Protein AF-0000000074068263 (afdb_homodimer)

Sequence (214 aa):
MKRERNEELCLMERRTIDLNTMGDEFDPPFLVEVRCQNTADYERGSTDTLVEQTCVHNLLRCVQRYGEVHVSKRPVGSAHWSPHTLRNVPIGCDCMWPVDRYGHQELMKRERNEELCLMERRTIDLNTMGDEFDPPFLVEVRCQNTADYERGSTDTLVEQTCVHNLLRCVQRYGEVHVSKRPVGSAHWSPHTLRNVPIGCDCMWPVDRYGHQEL

pLDDT: mean 94.8, std 8.66, range [41.78, 98.75]

Structure (mmCIF, N/CA/C/O backbone):
data_AF-0000000074068263-model_v1
#
loop_
_entity.id
_entity.type
_entity.pdbx_description
1 polymer 'Uncharacterized protein'
#
loop_
_atom_site.group_PDB
_atom_site.id
_atom_site.type_symbol
_atom_site.label_atom_id
_atom_site.label_alt_id
_atom_site.label_comp_id
_atom_site.label_asym_id
_atom_site.label_entity_id
_atom_site.label_seq_id
_atom_site.pdbx_PDB_ins_code
_atom_site.Cartn_x
_atom_site.Cartn_y
_atom_site.Cartn_z
_atom_site.occupancy
_atom_site.B_iso_or_equiv
_atom_site.auth_seq_id
_atom_site.auth_comp_id
_atom_site.auth_asym_id
_atom_site.auth_atom_id
_atom_site.pdbx_PDB_model_num
ATOM 1 N N . MET A 1 1 ? 18.328 6.906 19.406 1 41.78 1 MET A N 1
ATOM 2 C CA . MET A 1 1 ? 17.312 7.426 18.484 1 41.78 1 MET A CA 1
ATOM 3 C C . MET A 1 1 ? 15.922 6.934 18.875 1 41.78 1 MET A C 1
ATOM 5 O O . MET A 1 1 ? 15.734 5.75 19.156 1 41.78 1 MET A O 1
ATOM 9 N N . LYS A 1 2 ? 15.102 7.891 19.484 1 57.06 2 LYS A N 1
ATOM 10 C CA . LYS A 1 2 ? 13.789 7.484 19.969 1 57.06 2 LYS A CA 1
ATOM 11 C C . LYS A 1 2 ? 13.031 6.688 18.922 1 57.06 2 LYS A C 1
ATOM 13 O O . LYS A 1 2 ? 13.016 7.059 17.734 1 57.06 2 LYS A O 1
ATOM 18 N N . ARG A 1 3 ? 12.516 5.617 19.172 1 75.25 3 ARG A N 1
ATOM 19 C CA . ARG A 1 3 ? 11.773 4.746 18.266 1 75.25 3 ARG A CA 1
ATOM 20 C C . ARG A 1 3 ? 10.484 5.41 17.797 1 75.25 3 ARG A C 1
ATOM 22 O O . ARG A 1 3 ? 9.719 5.926 18.609 1 75.25 3 ARG A O 1
ATOM 29 N N . GLU A 1 4 ? 10.398 5.742 16.5 1 89 4 GLU A N 1
ATOM 30 C CA . GLU A 1 4 ? 9.18 6.316 15.945 1 89 4 GLU A CA 1
ATOM 31 C C . GLU A 1 4 ? 7.98 5.398 16.172 1 89 4 GLU A C 1
ATOM 33 O O . GLU A 1 4 ? 8.039 4.203 15.867 1 89 4 GLU A O 1
ATOM 38 N N . ARG A 1 5 ? 6.969 5.895 17.016 1 93.81 5 ARG A N 1
ATOM 39 C CA . ARG A 1 5 ? 5.699 5.207 17.234 1 93.81 5 ARG A CA 1
ATOM 40 C C . ARG A 1 5 ? 4.539 6 16.641 1 93.81 5 ARG A C 1
ATOM 42 O O . ARG A 1 5 ? 4.473 7.219 16.797 1 93.81 5 ARG A O 1
ATOM 49 N N . ASN A 1 6 ? 3.631 5.32 15.859 1 96.69 6 ASN A N 1
ATOM 50 C CA . ASN A 1 6 ? 2.527 5.977 15.172 1 96.69 6 ASN A CA 1
ATOM 51 C C . ASN A 1 6 ? 1.192 5.301 15.477 1 96.69 6 ASN A C 1
ATOM 53 O O . ASN A 1 6 ? 1.151 4.105 15.773 1 96.69 6 ASN A O 1
ATOM 57 N N . GLU A 1 7 ? 0.143 6.074 15.492 1 96.5 7 GLU A N 1
ATOM 58 C CA . GLU A 1 7 ? -1.202 5.547 15.695 1 96.5 7 GLU A CA 1
ATOM 59 C C . GLU A 1 7 ? -2.129 5.941 14.547 1 96.5 7 GLU A C 1
ATOM 61 O O . GLU A 1 7 ? -2.006 7.035 13.992 1 96.5 7 GLU A O 1
ATOM 66 N N . GLU A 1 8 ? -3.053 5.051 14.219 1 96.81 8 GLU A N 1
ATOM 67 C CA . GLU A 1 8 ? -4.086 5.336 13.227 1 96.81 8 GLU A CA 1
ATOM 68 C C . GLU A 1 8 ? -4.973 6.492 13.672 1 96.81 8 GLU A C 1
ATOM 70 O O . GLU A 1 8 ? -5.207 6.676 14.867 1 96.81 8 GLU A O 1
ATOM 75 N N . LEU A 1 9 ? -5.539 7.141 12.711 1 97.44 9 LEU A N 1
ATOM 76 C CA . LEU A 1 9 ? -6.34 8.32 13.016 1 97.44 9 LEU A CA 1
ATOM 7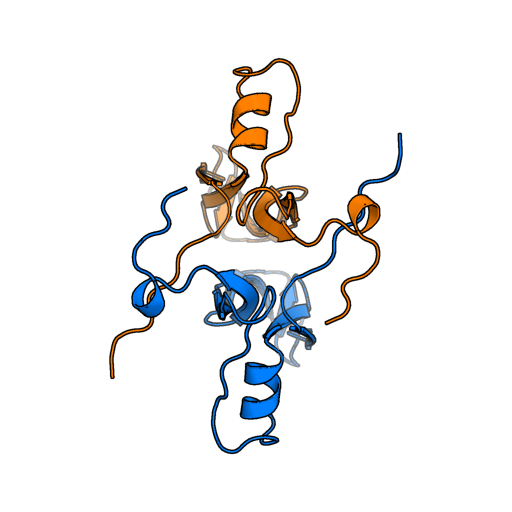7 C C . LEU A 1 9 ? -7.816 7.957 13.133 1 97.44 9 LEU A C 1
ATOM 79 O O . LEU A 1 9 ? -8.594 8.695 13.742 1 97.44 9 LEU A O 1
ATOM 83 N N . CYS A 1 10 ? -8.141 6.879 12.445 1 98.12 10 CYS A N 1
ATOM 84 C CA . CYS A 1 10 ? -9.523 6.422 12.453 1 98.12 10 CYS A CA 1
ATOM 85 C C . CYS A 1 10 ? -9.672 5.16 13.297 1 98.12 10 CYS A C 1
ATOM 87 O O . CYS A 1 10 ? -8.781 4.312 13.312 1 98.12 10 CYS A O 1
ATOM 89 N N . LEU A 1 11 ? -10.82 5.094 14.023 1 97.44 11 LEU A N 1
ATOM 90 C CA . LEU A 1 11 ? -11.148 3.828 14.672 1 97.44 11 LEU A CA 1
ATOM 91 C C . LEU A 1 11 ? -11.5 2.76 13.641 1 97.44 11 LEU A C 1
ATOM 93 O O . LEU A 1 11 ? -12.172 3.047 12.648 1 97.44 11 LEU A O 1
ATOM 97 N N . MET A 1 12 ? -10.922 1.567 13.859 1 98.25 12 MET A N 1
ATOM 98 C CA . MET A 1 12 ? -11.133 0.493 12.898 1 98.25 12 MET A CA 1
ATOM 99 C C . MET A 1 12 ? -11.398 -0.832 13.602 1 98.25 12 MET A C 1
ATOM 101 O O . MET A 1 12 ? -11.047 -0.993 14.773 1 98.25 12 MET A O 1
ATOM 105 N N . GLU A 1 13 ? -12.055 -1.718 12.945 1 98.19 13 GLU A N 1
ATOM 106 C CA . GLU A 1 13 ? -12.242 -3.104 13.359 1 98.19 13 GLU A CA 1
ATOM 107 C C . GLU A 1 13 ? -11.602 -4.07 12.375 1 98.19 13 GLU A C 1
ATOM 109 O O . GLU A 1 13 ? -11.781 -3.938 11.164 1 98.19 13 GLU A O 1
ATOM 114 N N . ARG A 1 14 ? -10.852 -5 12.938 1 98.31 14 ARG A N 1
ATOM 115 C CA . ARG A 1 14 ? -10.219 -6.027 12.117 1 98.31 14 ARG A CA 1
ATOM 116 C C . ARG A 1 14 ? -10.828 -7.398 12.391 1 98.31 14 ARG A C 1
ATOM 118 O O . ARG A 1 14 ? -11.086 -7.75 13.547 1 98.31 14 ARG A O 1
ATOM 125 N N . ARG A 1 15 ? -11.125 -8.094 11.305 1 98.12 15 ARG A N 1
ATOM 126 C CA . ARG A 1 15 ? -11.664 -9.445 11.414 1 98.12 15 ARG A CA 1
ATOM 127 C C . ARG A 1 15 ? -10.914 -10.406 10.508 1 98.12 15 ARG A C 1
ATOM 129 O O . ARG A 1 15 ? -10.727 -10.133 9.32 1 98.12 15 ARG A O 1
ATOM 136 N N . THR A 1 16 ? -10.555 -11.516 11.062 1 98.44 16 THR A N 1
ATOM 137 C CA . THR A 1 16 ? -9.945 -12.57 10.266 1 98.44 16 THR A CA 1
ATOM 138 C C . THR A 1 16 ? -11.008 -13.523 9.719 1 98.44 16 THR A C 1
ATOM 140 O O . THR A 1 16 ? -11.797 -14.078 10.484 1 98.44 16 THR A O 1
ATOM 143 N N . ILE A 1 17 ? -10.977 -13.742 8.43 1 98.44 17 ILE A N 1
ATOM 144 C CA . ILE A 1 17 ? -11.961 -14.578 7.75 1 98.44 17 ILE A CA 1
ATOM 145 C C . ILE A 1 17 ? -11.281 -15.836 7.215 1 98.44 17 ILE A C 1
ATOM 147 O O . ILE A 1 17 ? -10.336 -15.758 6.43 1 98.44 17 ILE A O 1
ATOM 151 N N . ASP A 1 18 ? -11.797 -17 7.602 1 98.56 18 ASP A N 1
ATOM 152 C CA . ASP A 1 18 ? -11.328 -18.266 7.039 1 98.56 18 ASP A CA 1
ATOM 153 C C . ASP A 1 18 ? -11.867 -18.469 5.625 1 98.56 18 ASP A C 1
ATOM 155 O O . ASP A 1 18 ? -13.078 -18.375 5.398 1 98.56 18 ASP A O 1
ATOM 159 N N . LEU A 1 19 ? -10.969 -18.875 4.773 1 98.62 19 LEU A N 1
ATOM 160 C CA . LEU A 1 19 ? -11.375 -19.016 3.379 1 98.62 19 LEU A CA 1
ATOM 161 C C . LEU A 1 19 ? -11.648 -20.469 3.033 1 98.62 19 LEU A C 1
ATOM 163 O O . LEU A 1 19 ? -12.359 -20.766 2.066 1 98.62 19 LEU A O 1
ATOM 167 N N . ASN A 1 20 ? -11.023 -21.344 3.729 1 98.5 20 ASN A N 1
ATOM 168 C CA . ASN A 1 20 ? -11.148 -22.766 3.398 1 98.5 20 ASN A CA 1
ATOM 169 C C . ASN A 1 20 ? -12.578 -23.266 3.586 1 98.5 20 ASN A C 1
ATOM 171 O O . ASN A 1 20 ? -13.258 -22.875 4.543 1 98.5 20 ASN A O 1
ATOM 175 N N . THR A 1 21 ? -12.984 -24.125 2.615 1 97.88 21 THR A N 1
ATOM 176 C CA . THR A 1 21 ? -14.281 -24.797 2.666 1 97.88 21 THR A CA 1
ATOM 177 C C . THR A 1 21 ? -14.102 -26.312 2.674 1 97.88 21 THR A C 1
ATOM 179 O O . THR A 1 21 ? -12.969 -26.812 2.721 1 97.88 21 THR A O 1
ATOM 182 N N . MET A 1 22 ? -15.164 -27.031 2.752 1 97.56 22 MET A N 1
ATOM 183 C CA . MET A 1 22 ? -15.094 -28.484 2.688 1 97.56 22 MET A CA 1
ATOM 184 C C . MET A 1 22 ? -14.586 -28.953 1.325 1 97.56 22 MET A C 1
ATOM 186 O O . MET A 1 22 ? -13.945 -30 1.218 1 97.56 22 MET A O 1
ATOM 190 N N . GLY A 1 23 ? -14.758 -28.156 0.34 1 97.94 23 GLY A N 1
ATOM 191 C CA . GLY A 1 23 ? -14.422 -28.547 -1.017 1 97.94 23 GLY A CA 1
ATOM 192 C C . GLY A 1 23 ? -13.148 -27.906 -1.532 1 97.94 23 GLY A C 1
ATOM 193 O O . GLY A 1 23 ? -12.508 -28.438 -2.445 1 97.94 23 GLY A O 1
ATOM 194 N N . ASP A 1 24 ? -12.867 -26.719 -0.871 1 98.25 24 ASP A N 1
ATOM 195 C CA . ASP A 1 24 ? -11.742 -25.969 -1.43 1 98.25 24 ASP A CA 1
ATOM 196 C C . ASP A 1 24 ? -10.766 -25.547 -0.336 1 98.25 24 ASP A C 1
ATOM 198 O O . ASP A 1 24 ? -11.172 -25.203 0.773 1 98.25 24 ASP A O 1
ATOM 202 N N . GLU A 1 25 ? -9.461 -25.562 -0.73 1 98.44 25 GLU A N 1
ATOM 203 C CA . GLU A 1 25 ? -8.383 -25 0.076 1 98.44 25 GLU A CA 1
ATOM 204 C C . GLU A 1 25 ? -7.824 -23.734 -0.564 1 98.44 25 GLU A C 1
ATOM 206 O O . GLU A 1 25 ? -7.684 -23.656 -1.787 1 98.44 25 GLU A O 1
ATOM 211 N N . PHE A 1 26 ? -7.512 -22.812 0.327 1 98.56 26 PHE A N 1
ATOM 212 C CA . PHE A 1 26 ? -6.992 -21.547 -0.162 1 98.56 26 PHE A CA 1
ATOM 213 C C . PHE A 1 26 ? -5.586 -21.297 0.367 1 98.56 26 PHE A C 1
ATOM 215 O O . PHE A 1 26 ? -5.188 -21.859 1.388 1 98.56 26 PHE A O 1
ATOM 222 N N . ASP A 1 27 ? -4.82 -20.531 -0.368 1 98.38 27 ASP A N 1
ATOM 223 C CA . ASP A 1 27 ? -3.523 -20 0.049 1 98.38 27 ASP A CA 1
ATOM 224 C C . ASP A 1 27 ? -3.387 -18.531 -0.323 1 98.38 27 ASP A C 1
ATOM 226 O O . ASP A 1 27 ? -3.309 -18.188 -1.504 1 98.38 27 ASP A O 1
ATOM 230 N N . PRO A 1 28 ? -3.25 -17.672 0.618 1 98.06 28 PRO A N 1
ATOM 231 C CA . PRO A 1 28 ? -3.354 -17.938 2.053 1 98.06 28 PRO A CA 1
ATOM 232 C C . PRO A 1 28 ? -4.723 -18.484 2.453 1 98.06 28 PRO A C 1
ATOM 234 O O . PRO A 1 28 ? -5.707 -18.281 1.733 1 98.06 28 PRO A O 1
ATOM 237 N N . PRO A 1 29 ? -4.801 -19.188 3.629 1 98.5 29 PRO A N 1
ATOM 238 C CA . PRO A 1 29 ? -6.059 -19.812 4.047 1 98.5 29 PRO A CA 1
ATOM 239 C C . PRO A 1 29 ? -6.996 -18.828 4.75 1 98.5 29 PRO A C 1
ATOM 241 O O . PRO A 1 29 ? -8.125 -19.188 5.082 1 98.5 29 PRO A O 1
ATOM 244 N N . PHE A 1 30 ? -6.551 -17.625 5 1 98.38 30 PHE A N 1
ATOM 245 C CA . PHE A 1 30 ? -7.375 -16.609 5.641 1 98.38 30 PHE A CA 1
ATOM 246 C C . PHE A 1 30 ? -7.098 -15.242 5.043 1 98.38 30 PHE A C 1
ATOM 248 O O . PHE A 1 30 ? -6.109 -15.055 4.332 1 98.38 30 PHE A O 1
ATOM 255 N N . LEU A 1 31 ? -7.973 -14.398 5.238 1 98.31 31 LEU A N 1
ATOM 256 C CA . LEU A 1 31 ? -7.727 -12.984 4.969 1 98.31 31 LEU A CA 1
ATOM 257 C C . LEU A 1 31 ? -8.195 -12.117 6.137 1 98.31 31 LEU A C 1
ATOM 259 O O . LEU A 1 31 ? -8.898 -12.602 7.027 1 98.31 31 LEU A O 1
ATOM 263 N N . VAL A 1 32 ? -7.672 -10.945 6.156 1 98.06 32 VAL A N 1
ATOM 264 C CA . VAL A 1 32 ? -8.062 -9.977 7.18 1 98.06 32 VAL A CA 1
ATOM 265 C C . VAL A 1 32 ? -8.906 -8.875 6.555 1 98.06 32 VAL A C 1
ATOM 267 O O . VAL A 1 32 ? -8.484 -8.234 5.586 1 98.06 32 VAL A O 1
ATOM 270 N N . GLU A 1 33 ? -10.102 -8.703 7.098 1 98.75 33 GLU A N 1
ATOM 271 C CA . GLU A 1 33 ? -10.93 -7.555 6.746 1 98.75 33 GLU A CA 1
ATOM 272 C C . GLU A 1 33 ? -10.734 -6.402 7.727 1 98.75 33 GLU A C 1
ATOM 274 O O . GLU A 1 33 ? -10.578 -6.621 8.93 1 98.75 33 GLU A O 1
ATOM 279 N N . VAL A 1 34 ? -10.68 -5.227 7.18 1 98.69 34 VAL A N 1
ATOM 280 C CA . VAL A 1 34 ? -10.555 -4.031 8.008 1 98.69 34 VAL A CA 1
ATOM 281 C C . VAL A 1 34 ? -11.695 -3.064 7.699 1 98.69 34 VAL A C 1
ATOM 283 O O . VAL A 1 34 ? -11.836 -2.605 6.562 1 98.69 34 VAL A O 1
ATOM 286 N N . ARG A 1 35 ? -12.508 -2.75 8.648 1 98.75 35 ARG A N 1
ATOM 287 C CA . ARG A 1 35 ? -13.625 -1.822 8.5 1 98.75 35 ARG A CA 1
ATOM 288 C C . ARG A 1 35 ? -13.453 -0.609 9.406 1 98.75 35 ARG A C 1
ATOM 290 O O . ARG A 1 35 ? -12.945 -0.73 10.531 1 98.75 35 ARG A O 1
ATOM 297 N N . CYS A 1 36 ? -13.867 0.514 8.883 1 98.75 36 CYS A N 1
ATOM 298 C CA . CYS A 1 36 ? -14.086 1.616 9.812 1 98.75 36 CYS A CA 1
ATOM 299 C C . CYS A 1 36 ? -15.102 1.231 10.883 1 98.75 36 CYS A C 1
ATOM 301 O O . CYS A 1 36 ? -16.031 0.47 10.617 1 98.75 36 CYS A O 1
ATOM 303 N N . GLN A 1 37 ? -14.938 1.775 12.055 1 98.12 37 GLN A N 1
ATOM 304 C CA . GLN A 1 37 ? -15.844 1.445 13.148 1 98.12 37 GLN A CA 1
ATOM 305 C C . GLN A 1 37 ? -17.281 1.762 12.781 1 98.12 37 GLN A C 1
ATOM 307 O O . GLN A 1 37 ? -18.203 0.984 13.094 1 98.12 37 GLN A O 1
ATOM 312 N N . ASN A 1 38 ? -17.562 2.877 12.156 1 97.75 38 ASN A N 1
ATOM 313 C CA . ASN A 1 38 ? -18.922 3.248 11.789 1 97.75 38 ASN A CA 1
ATOM 314 C C . ASN A 1 38 ? -19.531 2.25 10.805 1 97.75 38 ASN A C 1
ATOM 316 O O . ASN A 1 38 ? -20.703 1.891 10.914 1 97.75 38 ASN A O 1
ATOM 320 N N . THR A 1 39 ? -18.703 1.841 9.867 1 97.94 39 THR A N 1
ATOM 321 C CA . THR A 1 39 ? -19.141 0.85 8.891 1 97.94 39 THR A CA 1
ATOM 322 C C . THR A 1 39 ? -19.453 -0.479 9.578 1 97.94 39 THR A C 1
ATOM 324 O O . THR A 1 39 ? -20.469 -1.109 9.297 1 97.94 39 THR A O 1
ATOM 327 N N . ALA A 1 40 ? -18.562 -0.894 10.414 1 97.69 40 ALA A N 1
ATOM 328 C CA . ALA A 1 40 ? -18.766 -2.141 11.148 1 97.69 40 ALA A CA 1
ATOM 329 C C . ALA A 1 40 ? -20.047 -2.094 11.969 1 97.69 40 ALA A C 1
ATOM 331 O O . ALA A 1 40 ? -20.828 -3.045 11.969 1 97.69 40 ALA A O 1
ATOM 332 N N . ASP A 1 41 ? -20.328 -1.016 12.656 1 96.94 41 ASP A N 1
ATOM 333 C CA . ASP A 1 41 ? -21.516 -0.847 13.484 1 96.94 41 ASP A CA 1
ATOM 334 C C . ASP A 1 41 ? -22.781 -0.872 12.633 1 96.94 41 ASP A C 1
ATOM 336 O O . ASP A 1 41 ? -23.781 -1.492 13.016 1 96.94 41 ASP A O 1
ATOM 340 N N . TYR A 1 42 ? -22.766 -0.245 11.531 1 97.56 42 TYR A N 1
ATOM 341 C CA . TYR A 1 42 ? -23.906 -0.201 10.625 1 97.56 42 TYR A CA 1
ATOM 342 C C . TYR A 1 42 ? -24.234 -1.592 10.102 1 97.56 42 TYR A C 1
ATOM 344 O O . TYR A 1 42 ? -25.406 -2.006 10.109 1 97.56 42 TYR A O 1
ATOM 352 N N . GLU A 1 43 ? -23.188 -2.281 9.703 1 95.81 43 GLU A N 1
ATOM 353 C CA . GLU A 1 43 ? -23.391 -3.604 9.117 1 95.81 43 GLU A CA 1
ATOM 354 C C . GLU A 1 43 ? -23.891 -4.598 10.164 1 95.81 43 GLU A C 1
ATOM 356 O O . GLU A 1 43 ? -24.625 -5.531 9.836 1 95.81 43 GLU A O 1
ATOM 361 N N . ARG A 1 44 ? -23.469 -4.395 11.43 1 95.19 44 ARG A N 1
ATOM 362 C CA . ARG A 1 44 ? -23.875 -5.285 12.508 1 95.19 44 ARG A CA 1
ATOM 363 C C . ARG A 1 44 ? -25.281 -4.938 13 1 95.19 44 ARG A C 1
ATOM 365 O O . ARG A 1 44 ? -25.891 -5.699 13.758 1 95.19 44 ARG A O 1
ATOM 372 N N . GLY A 1 45 ? -25.797 -3.848 12.547 1 93.88 45 GLY A N 1
ATOM 373 C CA . GLY A 1 45 ? -27.141 -3.447 12.93 1 93.88 45 GLY A CA 1
ATOM 374 C C . GLY A 1 45 ? -27.188 -2.631 14.203 1 93.88 45 GLY A C 1
ATOM 375 O O . GLY A 1 45 ? -28.25 -2.436 14.789 1 93.88 45 GLY A O 1
ATOM 376 N N . SER A 1 46 ? -26.078 -2.186 14.609 1 91.88 46 SER A N 1
ATOM 377 C CA . SER A 1 46 ? -26.016 -1.396 15.836 1 91.88 46 SER A CA 1
ATOM 378 C C . SER A 1 46 ? -26.547 0.013 15.609 1 91.88 46 SER A C 1
ATOM 380 O O . SER A 1 46 ? -26.953 0.687 16.562 1 91.88 46 SER A O 1
ATOM 382 N N . THR A 1 47 ? -26.531 0.493 14.391 1 89.81 47 THR A N 1
ATOM 383 C CA . THR A 1 47 ? -27.062 1.795 14.008 1 89.81 47 THR A CA 1
ATOM 384 C C . THR A 1 47 ? -28.016 1.663 12.82 1 89.81 47 THR A C 1
ATOM 386 O O . THR A 1 47 ? -27.828 0.796 11.961 1 89.81 47 THR A O 1
ATOM 389 N N . ASP A 1 48 ? -28.922 2.609 12.766 1 91.44 48 ASP A N 1
ATOM 390 C CA . ASP A 1 48 ? -29.938 2.529 11.719 1 91.44 48 ASP A CA 1
ATOM 391 C C . ASP A 1 48 ? -29.422 3.125 10.406 1 91.44 48 ASP A C 1
ATOM 393 O O . ASP A 1 48 ? -29.891 2.775 9.328 1 91.44 48 ASP A O 1
ATOM 397 N N . THR A 1 49 ? -28.562 4.066 10.617 1 93.62 49 THR A N 1
ATOM 398 C CA . THR A 1 49 ? -27.969 4.715 9.445 1 93.62 49 THR A CA 1
ATOM 399 C C . THR A 1 49 ? -26.453 4.758 9.555 1 93.62 49 THR A C 1
ATOM 401 O O . THR A 1 49 ? -25.906 4.605 10.648 1 93.62 49 THR A O 1
ATOM 404 N N . LEU A 1 50 ? -25.859 4.828 8.398 1 94.25 50 LEU A N 1
ATOM 405 C CA . LEU A 1 50 ? -24.406 5 8.391 1 94.25 50 LEU A CA 1
ATOM 406 C C . LEU A 1 50 ? -24.031 6.422 8.789 1 94.25 50 LEU A C 1
ATOM 408 O O . LEU A 1 50 ? -24.297 7.371 8.055 1 94.25 50 LEU A O 1
ATOM 412 N N . VAL A 1 51 ? -23.422 6.48 10 1 93.75 51 VAL A N 1
ATOM 413 C CA . VAL A 1 51 ? -22.984 7.781 10.5 1 93.75 51 VAL A CA 1
ATOM 414 C C . VAL A 1 51 ? -21.516 8 10.141 1 93.75 51 VAL A C 1
ATOM 416 O O . VAL A 1 51 ? -20.688 7.109 10.328 1 93.75 51 VAL A O 1
ATOM 419 N N . GLU A 1 52 ? -21.25 9.203 9.727 1 95.31 52 GLU A N 1
ATOM 420 C CA . GLU A 1 52 ? -19.875 9.531 9.336 1 95.31 52 GLU A CA 1
ATOM 421 C C . GLU A 1 52 ? -18.922 9.477 10.539 1 95.31 52 GLU A C 1
ATOM 423 O O . GLU A 1 52 ? -19.266 9.961 11.617 1 95.31 52 GLU A O 1
ATOM 428 N N . GLN A 1 53 ? -17.844 8.836 10.352 1 97.25 53 GLN A N 1
ATOM 429 C CA . GLN A 1 53 ? -16.734 8.906 11.289 1 97.25 53 GLN A CA 1
ATOM 430 C C . GLN A 1 53 ? -15.703 9.945 10.859 1 97.25 53 GLN A C 1
ATOM 432 O O . GLN A 1 53 ? -15.344 10.023 9.68 1 97.25 53 GLN A O 1
ATOM 437 N N . THR A 1 54 ? -15.305 10.734 11.852 1 97.19 54 THR A N 1
ATOM 438 C CA . THR A 1 54 ? -14.359 11.797 11.523 1 97.19 54 THR A CA 1
ATOM 439 C C . THR A 1 54 ? -13.039 11.586 12.258 1 97.19 54 THR A C 1
ATOM 441 O O . THR A 1 54 ? -12.938 10.719 13.133 1 97.19 54 THR A O 1
ATOM 444 N N . CYS A 1 55 ? -12.016 12.234 11.727 1 96.31 55 CYS A N 1
ATOM 445 C CA . CYS A 1 55 ? -10.688 12.211 12.336 1 96.31 55 CYS A CA 1
ATOM 446 C C . CYS A 1 55 ? -10.102 13.617 12.422 1 96.31 55 CYS A C 1
ATOM 448 O O . CYS A 1 55 ? -10.664 14.562 11.867 1 96.31 55 CYS A O 1
ATOM 450 N N . VAL A 1 56 ? -9.047 13.664 13.273 1 93.06 56 VAL A N 1
ATOM 451 C CA . VAL A 1 56 ? -8.328 14.914 13.477 1 93.06 56 VAL A CA 1
ATOM 452 C C . VAL A 1 56 ? -9.297 16 13.906 1 93.06 56 VAL A C 1
ATOM 454 O O . VAL A 1 56 ? -9.469 17.016 13.211 1 93.06 56 VAL A O 1
ATOM 457 N N . HIS A 1 57 ? -9.836 15.891 15.023 1 90.06 57 HIS A N 1
ATOM 458 C CA . HIS A 1 57 ? -10.734 16.859 15.641 1 90.06 57 HIS A CA 1
ATOM 459 C C . HIS A 1 57 ? -11.891 17.219 14.719 1 90.06 57 HIS A C 1
ATOM 461 O O . HIS A 1 57 ? -12.172 18.406 14.492 1 90.06 57 HIS A O 1
ATOM 467 N N . ASN A 1 58 ? -12.406 16.281 13.953 1 92.25 58 ASN A N 1
ATOM 468 C CA . ASN A 1 58 ? -13.602 16.375 13.117 1 92.25 58 ASN A CA 1
ATOM 469 C C . ASN A 1 58 ? -13.344 17.156 11.844 1 92.25 58 ASN A C 1
ATOM 471 O O . ASN A 1 58 ? -14.281 17.547 11.141 1 92.25 58 ASN A O 1
ATOM 475 N N . LEU A 1 59 ? -12.125 17.406 11.656 1 92.81 59 LEU A N 1
ATOM 476 C CA . LEU A 1 59 ? -11.773 18.172 10.461 1 92.81 59 LEU A CA 1
ATOM 477 C C . LEU A 1 59 ? -11.805 17.281 9.219 1 92.81 59 LEU A C 1
ATOM 479 O O . LEU A 1 59 ? -12.125 17.75 8.125 1 92.81 59 LEU A O 1
ATOM 483 N N . LEU A 1 60 ? -11.5 16.062 9.414 1 96.5 60 LEU A N 1
ATOM 484 C CA . LEU A 1 60 ? -11.344 15.164 8.281 1 96.5 60 LEU A CA 1
ATOM 485 C C . LEU A 1 60 ? -12.312 13.984 8.391 1 96.5 60 LEU A C 1
ATOM 487 O O . LEU A 1 60 ? -13.07 13.891 9.359 1 96.5 60 LEU A O 1
ATOM 491 N N . ARG A 1 61 ? -12.289 13.203 7.297 1 97.25 61 ARG A N 1
ATOM 492 C CA . ARG A 1 61 ? -13.25 12.109 7.203 1 97.25 61 ARG A CA 1
ATOM 493 C C . ARG A 1 61 ? -12.547 10.758 7.168 1 97.25 61 ARG A C 1
ATOM 495 O O . ARG A 1 61 ? -11.508 10.617 6.523 1 97.25 61 ARG A O 1
ATOM 502 N N . CYS A 1 62 ? -13.141 9.844 7.859 1 98.44 62 CYS A N 1
ATOM 503 C CA . CYS A 1 62 ? -12.688 8.469 7.746 1 98.44 62 CYS A CA 1
ATOM 504 C C . CYS A 1 62 ? -13.438 7.734 6.641 1 98.44 62 CYS A C 1
ATOM 506 O O . CYS A 1 62 ? -14.656 7.582 6.711 1 98.44 62 CYS A O 1
ATOM 508 N N . VAL A 1 63 ? -12.68 7.207 5.727 1 98.31 63 VAL A N 1
ATOM 509 C CA . VAL A 1 63 ? -13.281 6.652 4.516 1 98.31 63 VAL A CA 1
ATOM 510 C C . VAL A 1 63 ? -13.016 5.148 4.453 1 98.31 63 VAL A C 1
ATOM 512 O O . VAL A 1 63 ? -11.867 4.707 4.531 1 98.31 63 VAL A O 1
ATOM 515 N N . GLN A 1 64 ? -14.094 4.395 4.312 1 98.44 64 GLN A N 1
ATOM 516 C CA . GLN A 1 64 ? -13.992 2.951 4.129 1 98.44 64 GLN A CA 1
ATOM 517 C C . GLN A 1 64 ? -13.359 2.613 2.779 1 98.44 64 GLN A C 1
ATOM 519 O O . GLN A 1 64 ? -13.789 3.127 1.744 1 98.44 64 GLN A O 1
ATOM 524 N N . ARG A 1 65 ? -12.336 1.774 2.809 1 98.06 65 ARG A N 1
ATOM 525 C CA . ARG A 1 65 ? -11.672 1.357 1.577 1 98.06 65 ARG A CA 1
ATOM 526 C C . ARG A 1 65 ? -11.984 -0.101 1.256 1 98.06 65 ARG A C 1
ATOM 528 O O . ARG A 1 65 ? -12.008 -0.947 2.152 1 98.06 65 ARG A O 1
ATOM 535 N N . TYR A 1 66 ? -12.227 -0.33 0.03 1 98.31 66 TYR A N 1
ATOM 536 C CA . TYR A 1 66 ? -12.43 -1.684 -0.475 1 98.31 66 TYR A CA 1
ATOM 537 C C . TYR A 1 66 ? -11.422 -2.014 -1.57 1 98.31 66 TYR A C 1
ATOM 539 O O . TYR A 1 66 ? -10.922 -1.118 -2.252 1 98.31 66 TYR A O 1
ATOM 547 N N . GLY A 1 67 ? -11.109 -3.311 -1.664 1 97.31 67 GLY A N 1
ATOM 548 C CA . GLY A 1 67 ? -10.164 -3.721 -2.691 1 97.31 67 GLY A CA 1
ATOM 549 C C . GLY A 1 67 ? -10.281 -5.188 -3.055 1 97.31 67 GLY A C 1
ATOM 550 O O . GLY A 1 67 ? -11.227 -5.863 -2.65 1 97.31 67 GLY A O 1
ATOM 551 N N . GLU A 1 68 ? -9.297 -5.555 -3.893 1 97.69 68 GLU A N 1
ATOM 552 C CA . GLU A 1 68 ? -9.195 -6.957 -4.289 1 97.69 68 GLU A CA 1
ATOM 553 C C . GLU A 1 68 ? -8.094 -7.672 -3.514 1 97.69 68 GLU A C 1
ATOM 555 O O . GLU A 1 68 ? -7.051 -7.078 -3.217 1 97.69 68 GLU A O 1
ATOM 560 N N . VAL A 1 69 ? -8.383 -8.883 -3.232 1 98.19 69 VAL A N 1
ATOM 561 C CA . VAL A 1 69 ? -7.387 -9.734 -2.6 1 98.19 69 VAL A CA 1
ATOM 562 C C . VAL A 1 69 ? -7.133 -10.969 -3.471 1 98.19 69 VAL A C 1
ATOM 564 O O . VAL A 1 69 ? -8.062 -11.711 -3.791 1 98.19 69 VAL A O 1
ATOM 567 N N . HIS A 1 70 ? -5.918 -11.141 -3.803 1 98.44 70 HIS A N 1
ATOM 568 C CA . HIS A 1 70 ? -5.547 -12.289 -4.621 1 98.44 70 HIS A CA 1
ATOM 569 C C . HIS A 1 70 ? -5.121 -13.469 -3.754 1 98.44 70 HIS A C 1
ATOM 571 O O . HIS A 1 70 ? -4.402 -13.297 -2.77 1 98.44 70 HIS A O 1
ATOM 577 N N . VAL A 1 71 ? -5.582 -14.602 -4.152 1 98.69 71 VAL A N 1
ATOM 578 C CA . VAL A 1 71 ? -5.25 -15.852 -3.469 1 98.69 71 VAL A CA 1
ATOM 579 C C . VAL A 1 71 ? -5.117 -16.984 -4.488 1 98.69 71 VAL A C 1
ATOM 581 O O . VAL A 1 71 ? -5.285 -16.766 -5.691 1 98.69 71 VAL A O 1
ATOM 584 N N . SER A 1 72 ? -4.723 -18.078 -3.994 1 98.5 72 SER A N 1
ATOM 585 C CA . SER A 1 72 ? -4.762 -19.328 -4.766 1 98.5 72 SER A CA 1
ATOM 586 C C . SER A 1 72 ? -5.746 -20.312 -4.164 1 98.5 72 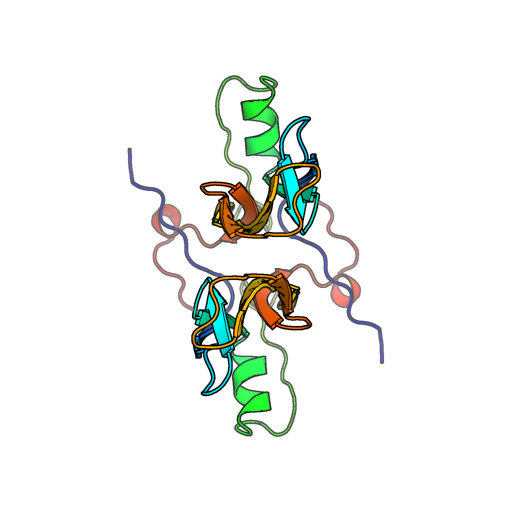SER A C 1
ATOM 588 O O . SER A 1 72 ? -5.926 -20.359 -2.945 1 98.5 72 SER A O 1
ATOM 590 N N . LYS A 1 73 ? -6.352 -21.047 -5.02 1 98.19 73 LYS A N 1
ATOM 591 C CA . LYS A 1 73 ? -7.301 -22.047 -4.535 1 98.19 73 LYS A CA 1
ATOM 592 C C . LYS A 1 73 ? -7.094 -23.391 -5.238 1 98.19 73 LYS A C 1
ATOM 594 O O . LYS A 1 73 ? -6.645 -23.438 -6.383 1 98.19 73 LYS A O 1
ATOM 599 N N . ARG A 1 74 ? -7.355 -24.5 -4.5 1 98.06 74 ARG A N 1
ATOM 600 C CA . ARG A 1 74 ? -7.367 -25.828 -5.09 1 98.06 74 ARG A CA 1
ATOM 601 C C . ARG A 1 74 ? -8.445 -26.703 -4.449 1 98.06 74 ARG A C 1
ATOM 603 O O . ARG A 1 74 ? -8.781 -26.516 -3.279 1 98.06 74 ARG A O 1
ATOM 610 N N . PRO A 1 75 ? -8.984 -27.703 -5.258 1 97.62 75 PRO A N 1
ATOM 611 C CA . PRO A 1 75 ? -9.891 -28.672 -4.641 1 97.62 75 PRO A CA 1
ATOM 612 C C . PRO A 1 75 ? -9.195 -29.531 -3.584 1 97.62 75 PRO A C 1
ATOM 614 O O . PRO A 1 75 ? -8.039 -29.922 -3.756 1 97.62 75 PRO A O 1
ATOM 617 N N . VAL A 1 76 ? -9.961 -29.703 -2.479 1 97.38 76 VAL A N 1
ATOM 618 C CA . VAL A 1 76 ? -9.422 -30.578 -1.433 1 97.38 76 VAL A CA 1
ATOM 619 C C . VAL A 1 76 ? -8.969 -31.906 -2.039 1 97.38 76 VAL A C 1
ATOM 621 O O . VAL A 1 76 ? -9.711 -32.531 -2.805 1 97.38 76 VAL A O 1
ATOM 624 N N . GLY A 1 77 ? -7.766 -32.25 -1.693 1 95.25 77 GLY A N 1
ATOM 625 C CA . GLY A 1 77 ? -7.246 -33.5 -2.195 1 95.25 77 GLY A CA 1
ATOM 626 C C . GLY A 1 77 ? -6.508 -33.375 -3.514 1 95.25 77 GLY A C 1
ATOM 627 O O . GLY A 1 77 ? -5.879 -34.312 -3.986 1 95.25 77 GLY A O 1
ATOM 628 N N . SER A 1 78 ? -6.59 -32.219 -4.172 1 94.38 78 SER A N 1
ATOM 629 C CA . SER A 1 78 ? -5.906 -31.969 -5.438 1 94.38 78 SER A CA 1
ATOM 630 C C . SER A 1 78 ? -4.555 -31.297 -5.211 1 94.38 78 SER A C 1
ATOM 632 O O . SER A 1 78 ? -4.348 -30.625 -4.195 1 94.38 78 SER A O 1
ATOM 634 N N . ALA A 1 79 ? -3.668 -31.516 -6.125 1 92.88 79 ALA A N 1
ATOM 635 C CA . ALA A 1 79 ? -2.369 -30.844 -6.086 1 92.88 79 ALA A CA 1
ATOM 636 C C . ALA A 1 79 ? -2.365 -29.594 -6.965 1 92.88 79 ALA A C 1
ATOM 638 O O . ALA A 1 79 ? -1.396 -28.844 -6.969 1 92.88 79 ALA A O 1
ATOM 639 N N . HIS A 1 80 ? -3.439 -29.297 -7.676 1 95.06 80 HIS A N 1
ATOM 640 C CA . HIS A 1 80 ? -3.469 -28.25 -8.695 1 95.06 80 HIS A CA 1
ATOM 641 C C . HIS A 1 80 ? -4.094 -26.969 -8.148 1 95.06 80 HIS A C 1
ATOM 643 O O . HIS A 1 80 ? -5.312 -26.875 -8.008 1 95.06 80 HIS A O 1
ATOM 649 N N . TRP A 1 81 ? -3.273 -26.016 -8.031 1 98 81 TRP A N 1
ATOM 650 C CA . TRP A 1 81 ? -3.736 -24.688 -7.602 1 98 81 TRP A CA 1
ATOM 651 C C . TRP A 1 81 ? -4.246 -23.875 -8.789 1 98 81 TRP A C 1
ATOM 653 O O . TRP A 1 81 ? -3.887 -24.156 -9.938 1 98 81 TRP A O 1
ATOM 663 N N . SER A 1 82 ? -5.105 -22.891 -8.516 1 97.62 82 SER A N 1
ATOM 664 C CA . SER A 1 82 ? -5.566 -21.906 -9.492 1 97.62 82 SER A CA 1
ATOM 665 C C . SER A 1 82 ? -5.645 -20.516 -8.883 1 97.62 82 SER A C 1
ATOM 667 O O . SER A 1 82 ? -6.016 -20.359 -7.715 1 97.62 82 SER A O 1
ATOM 669 N N . PRO A 1 83 ? -5.305 -19.547 -9.688 1 98.38 83 PRO A N 1
ATOM 670 C CA . PRO A 1 83 ? -5.492 -18.188 -9.188 1 98.38 83 PRO A CA 1
ATOM 671 C C . PRO A 1 83 ? -6.953 -17.859 -8.891 1 98.38 83 PRO A C 1
ATOM 673 O O . PRO A 1 83 ? -7.852 -18.312 -9.609 1 98.38 83 PRO A O 1
ATOM 676 N N . HIS A 1 84 ? -7.094 -17.125 -7.844 1 98.38 84 HIS A N 1
ATOM 677 C CA . HIS A 1 84 ? -8.422 -16.672 -7.445 1 98.38 84 HIS A CA 1
ATOM 678 C C . HIS A 1 84 ? -8.383 -15.273 -6.844 1 98.38 84 HIS A C 1
ATOM 680 O O . HIS A 1 84 ? -7.449 -14.938 -6.109 1 98.38 84 HIS A O 1
ATOM 686 N N . THR A 1 85 ? -9.414 -14.469 -7.219 1 98.38 85 THR A N 1
ATOM 687 C CA . THR A 1 85 ? -9.469 -13.102 -6.715 1 98.38 85 THR A CA 1
ATOM 688 C C . THR A 1 85 ? -10.766 -12.844 -5.961 1 98.38 85 THR A C 1
ATOM 690 O O . THR A 1 85 ? -11.859 -13.094 -6.492 1 98.38 85 THR A O 1
ATOM 693 N N . LEU A 1 86 ? -10.57 -12.469 -4.703 1 98.25 86 LEU A N 1
ATOM 694 C CA . LEU A 1 86 ? -11.711 -11.977 -3.945 1 98.25 86 LEU A CA 1
ATOM 695 C C . LEU A 1 86 ? -11.906 -10.484 -4.164 1 98.25 86 LEU A C 1
ATOM 697 O O . LEU A 1 86 ? -10.953 -9.703 -4.062 1 98.25 86 LEU A O 1
ATOM 701 N N . ARG A 1 87 ? -13.18 -10.148 -4.449 1 98 87 ARG A N 1
ATOM 702 C CA . ARG A 1 87 ? -13.469 -8.766 -4.797 1 98 87 ARG A CA 1
ATOM 703 C C . ARG A 1 87 ? -14.242 -8.07 -3.682 1 98 87 ARG A C 1
ATOM 705 O O . ARG A 1 87 ? -14.82 -8.727 -2.818 1 98 87 ARG A O 1
ATOM 712 N N . ASN A 1 88 ? -14.172 -6.707 -3.701 1 97.81 88 ASN A N 1
ATOM 713 C CA . ASN A 1 88 ? -14.93 -5.848 -2.791 1 97.81 88 ASN A CA 1
ATOM 714 C C . ASN A 1 88 ? -14.664 -6.207 -1.333 1 97.81 88 ASN A C 1
ATOM 716 O O . ASN A 1 88 ? -15.594 -6.285 -0.529 1 97.81 88 ASN A O 1
ATOM 720 N N . VAL A 1 89 ? -13.406 -6.551 -0.998 1 98.62 89 VAL A N 1
ATOM 721 C CA . VAL A 1 89 ? -12.992 -6.859 0.367 1 98.62 89 VAL A CA 1
ATOM 722 C C . VAL A 1 89 ? -12.727 -5.562 1.129 1 98.62 89 VAL A C 1
ATOM 724 O O . VAL A 1 89 ? -12.023 -4.68 0.634 1 98.62 89 VAL A O 1
ATOM 727 N N . PRO A 1 90 ? -13.352 -5.309 2.332 1 98.62 90 PRO A N 1
ATOM 728 C CA . PRO A 1 90 ? -12.922 -4.172 3.146 1 98.62 90 PRO A CA 1
ATOM 729 C C . PRO A 1 90 ? -11.453 -4.266 3.564 1 98.62 90 PRO A C 1
ATOM 731 O O . PRO A 1 90 ? -11.086 -5.164 4.32 1 98.62 90 PRO A O 1
ATOM 734 N N . ILE A 1 91 ? -10.711 -3.232 3.178 1 98.19 91 ILE A N 1
ATOM 735 C CA . ILE A 1 91 ? -9.273 -3.432 3.342 1 98.19 91 ILE A CA 1
ATOM 736 C C . ILE A 1 91 ? -8.695 -2.32 4.211 1 98.19 91 ILE A C 1
ATOM 738 O O . ILE A 1 91 ? -7.523 -2.373 4.602 1 98.19 91 ILE A O 1
ATOM 742 N N . GLY A 1 92 ? -9.516 -1.345 4.473 1 97.81 92 GLY A N 1
ATOM 743 C CA . GLY A 1 92 ? -8.93 -0.283 5.277 1 97.81 92 GLY A CA 1
ATOM 744 C C . GLY A 1 92 ? -9.922 0.819 5.613 1 97.81 92 GLY A C 1
ATOM 745 O O . GLY A 1 92 ? -11.062 0.796 5.156 1 97.81 92 GLY A O 1
ATOM 746 N N . CYS A 1 93 ? -9.508 1.711 6.457 1 98.62 93 CYS A N 1
ATOM 747 C CA . CYS A 1 93 ? -10.18 2.93 6.883 1 98.62 93 CYS A CA 1
ATOM 748 C C . CYS A 1 93 ? -9.211 4.102 6.945 1 98.62 93 CYS A C 1
ATOM 750 O O . CYS A 1 93 ? -8.383 4.176 7.852 1 98.62 93 CYS A O 1
ATOM 752 N N . ASP A 1 94 ? -9.406 5.031 6.023 1 97.94 94 ASP A N 1
ATOM 753 C CA . ASP A 1 94 ? -8.383 6.062 5.883 1 97.94 94 ASP A CA 1
ATOM 754 C C . ASP A 1 94 ? -8.938 7.438 6.234 1 97.94 94 ASP A C 1
ATOM 756 O O . ASP A 1 94 ? -10.078 7.762 5.887 1 97.94 94 ASP A O 1
ATOM 760 N N . CYS A 1 95 ? -8.109 8.172 6.973 1 98 95 CYS A N 1
ATOM 761 C CA . CYS A 1 95 ? -8.414 9.586 7.152 1 98 95 CYS A CA 1
ATOM 762 C C . CYS A 1 95 ? -8.094 10.375 5.887 1 98 95 CYS A C 1
ATOM 764 O O . CYS A 1 95 ? -6.969 10.328 5.391 1 98 95 CYS A O 1
ATOM 766 N N . MET A 1 96 ? -9.109 11.109 5.379 1 97.88 96 MET A N 1
ATOM 767 C CA . MET A 1 96 ? -8.945 11.781 4.094 1 97.88 96 MET A CA 1
ATOM 768 C C . MET A 1 96 ? -9.531 13.188 4.129 1 97.88 96 MET A C 1
ATOM 770 O O . MET A 1 96 ? -10.359 13.492 4.984 1 97.88 96 MET A O 1
ATOM 774 N N . TRP A 1 97 ? -9.055 13.977 3.281 1 96.69 97 TRP A N 1
ATOM 775 C CA . TRP A 1 97 ? -9.531 15.344 3.137 1 96.69 97 TRP A CA 1
ATOM 776 C C . TRP A 1 97 ? -10.867 15.383 2.396 1 96.69 97 TRP A C 1
ATOM 778 O O . TRP A 1 97 ? -10.961 14.914 1.257 1 96.69 97 TRP A O 1
ATOM 788 N N . PRO A 1 98 ? -11.883 15.938 3.023 1 96.19 98 PRO A N 1
ATOM 789 C CA . PRO A 1 98 ? -13.18 16.031 2.342 1 96.19 98 PRO A CA 1
ATOM 790 C C . PRO A 1 98 ? -13.25 17.203 1.368 1 96.19 98 PRO A C 1
ATOM 792 O O . PRO A 1 98 ? -13.594 18.328 1.767 1 96.19 98 PRO A O 1
ATOM 795 N N . VAL A 1 99 ? -13.125 16.938 0.126 1 95.38 99 VAL A N 1
ATOM 796 C CA . VAL A 1 99 ? -13.039 17.969 -0.906 1 95.38 99 VAL A CA 1
ATOM 797 C C . VAL A 1 99 ? -14.375 18.703 -1.018 1 95.38 99 VAL A C 1
ATOM 799 O O . VAL A 1 99 ? -14.406 19.906 -1.264 1 95.38 99 VAL A O 1
ATOM 802 N N . ASP A 1 100 ? -15.43 17.922 -0.898 1 93.31 100 ASP A N 1
ATOM 803 C CA . ASP A 1 100 ? -16.766 18.484 -1.057 1 93.31 100 ASP A CA 1
ATOM 804 C C . ASP A 1 100 ? -17.047 19.516 0.036 1 93.31 100 ASP A C 1
ATOM 806 O O . ASP A 1 100 ? -17.906 20.391 -0.139 1 93.31 100 ASP A O 1
ATOM 810 N N . ARG A 1 101 ? -16.297 19.422 1.185 1 90.94 101 ARG A N 1
ATOM 811 C CA . ARG A 1 101 ? -16.531 20.328 2.307 1 90.94 101 ARG A CA 1
ATOM 812 C C . ARG A 1 101 ? -15.609 21.531 2.242 1 90.94 101 ARG A C 1
ATOM 814 O O . ARG A 1 101 ? -16.031 22.656 2.545 1 90.94 101 ARG A O 1
ATOM 821 N N . TYR A 1 102 ? -14.383 21.328 1.824 1 91.88 102 TYR A N 1
ATOM 822 C CA . TYR A 1 102 ? -13.391 22.375 2.006 1 91.88 102 TYR A CA 1
ATOM 823 C C . TYR A 1 102 ? -12.711 22.719 0.687 1 91.88 102 TYR A C 1
ATOM 825 O O . TYR A 1 102 ? -11.844 23.594 0.635 1 91.88 102 TYR A O 1
ATOM 833 N N . GLY A 1 103 ? -13.133 22.109 -0.382 1 91.56 103 GLY A N 1
ATOM 834 C CA . GLY A 1 103 ? -12.383 22.266 -1.621 1 91.56 103 GLY A CA 1
ATOM 835 C C . GLY A 1 103 ? -11.094 21.469 -1.646 1 91.56 103 GLY A C 1
ATOM 836 O O . GLY A 1 103 ? -10.844 20.656 -0.747 1 91.56 103 GLY A O 1
ATOM 837 N N . HIS A 1 104 ? -10.281 21.594 -2.74 1 89.56 104 HIS A N 1
ATOM 838 C CA . HIS A 1 104 ? -9.047 20.828 -2.871 1 89.56 104 HIS A CA 1
ATOM 839 C C . HIS A 1 104 ? -8.023 21.25 -1.816 1 89.56 104 HIS A C 1
ATOM 841 O O . HIS A 1 104 ? -7.973 22.422 -1.436 1 89.56 104 HIS A O 1
ATOM 847 N N . GLN A 1 105 ? -7.289 20.203 -1.366 1 82.56 105 GLN A N 1
ATOM 848 C CA . GLN A 1 105 ? -6.238 20.469 -0.391 1 82.56 105 GLN A CA 1
ATOM 849 C C . GLN A 1 105 ? -5.152 21.375 -0.986 1 82.56 105 GLN A C 1
ATOM 851 O O . GLN A 1 105 ? -4.781 21.203 -2.15 1 82.56 105 GLN A O 1
ATOM 856 N N . GLU A 1 106 ? -5.012 22.469 -0.428 1 67.75 106 GLU A N 1
ATOM 857 C CA . GLU A 1 106 ? -3.857 23.266 -0.815 1 67.75 106 GLU A CA 1
ATOM 858 C C . GLU A 1 106 ? -2.59 22.781 -0.118 1 67.75 106 GLU A C 1
ATOM 860 O O . GLU A 1 106 ? -2.48 22.859 1.107 1 67.75 106 GLU A O 1
ATOM 865 N N . LEU A 1 107 ? -2.096 21.672 -0.6 1 54.72 107 LEU A N 1
ATOM 866 C CA . LEU A 1 107 ? -0.918 21.156 0.085 1 54.72 107 LEU A CA 1
ATOM 867 C C . LEU A 1 107 ? 0.279 22.078 -0.115 1 54.72 107 LEU A C 1
ATOM 869 O O . LEU A 1 107 ? 0.398 22.734 -1.155 1 54.72 107 LEU A O 1
ATOM 873 N N . MET B 1 1 ? -27.922 14.477 -3.625 1 41.88 1 MET B N 1
ATOM 874 C CA . MET B 1 1 ? -26.922 14.203 -2.596 1 41.88 1 MET B CA 1
ATOM 875 C C . MET B 1 1 ? -25.516 14.406 -3.139 1 41.88 1 MET B C 1
ATOM 877 O O . MET B 1 1 ? -25.188 13.93 -4.23 1 41.88 1 MET B O 1
ATOM 881 N N . LYS B 1 2 ? -24.875 15.547 -2.711 1 57.28 2 LYS B N 1
ATOM 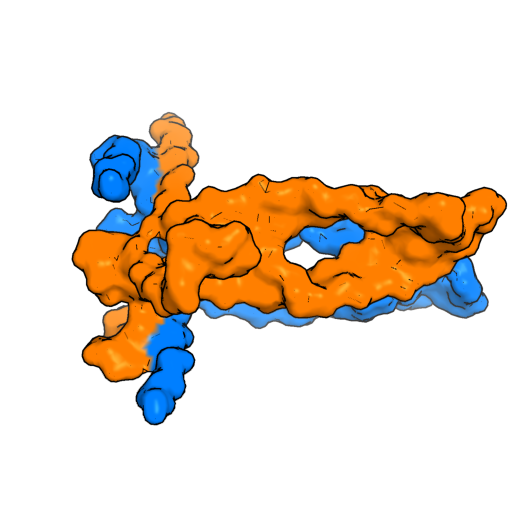882 C CA . LYS B 1 2 ? -23.562 15.875 -3.252 1 57.28 2 LYS B CA 1
ATOM 883 C C . LYS B 1 2 ? -22.625 14.664 -3.191 1 57.28 2 LYS B C 1
ATOM 885 O O . LYS B 1 2 ? -22.594 13.953 -2.186 1 57.28 2 LYS B O 1
ATOM 890 N N . ARG B 1 3 ? -21.984 14.297 -4.184 1 75.19 3 ARG B N 1
ATOM 891 C CA . ARG B 1 3 ? -21.078 13.156 -4.277 1 75.19 3 ARG B CA 1
ATOM 892 C C . ARG B 1 3 ? -19.859 13.352 -3.375 1 75.19 3 ARG B C 1
ATOM 894 O O . ARG B 1 3 ? -19.219 14.398 -3.414 1 75.19 3 ARG B O 1
ATOM 901 N N . GLU B 1 4 ? -19.75 12.547 -2.312 1 89.06 4 GLU B N 1
ATOM 902 C CA . GLU B 1 4 ? -18.578 12.602 -1.433 1 89.06 4 GLU B CA 1
ATOM 903 C C . GLU B 1 4 ? -17.281 12.391 -2.215 1 89.06 4 GLU B C 1
ATOM 905 O O . GLU B 1 4 ? -17.172 11.43 -2.98 1 89.06 4 GLU B O 1
ATOM 910 N N . ARG B 1 5 ? -16.406 13.484 -2.27 1 93.75 5 ARG B N 1
ATOM 911 C CA . ARG B 1 5 ? -15.07 13.406 -2.857 1 93.75 5 ARG B CA 1
ATOM 912 C C . ARG B 1 5 ? -13.992 13.57 -1.793 1 93.75 5 ARG B C 1
ATOM 914 O O . ARG B 1 5 ? -14.102 14.438 -0.922 1 93.75 5 ARG B O 1
ATOM 921 N N . ASN B 1 6 ? -12.961 12.656 -1.784 1 96.69 6 ASN B N 1
ATOM 922 C CA . ASN B 1 6 ? -11.906 12.648 -0.77 1 96.69 6 ASN B CA 1
ATOM 923 C C . ASN B 1 6 ? -10.523 12.664 -1.399 1 96.69 6 ASN B C 1
ATOM 925 O O . ASN B 1 6 ? -10.336 12.172 -2.516 1 96.69 6 ASN B O 1
ATOM 929 N N . GLU B 1 7 ? -9.594 13.281 -0.729 1 96.5 7 GLU B N 1
ATOM 930 C CA . GLU B 1 7 ? -8.211 13.305 -1.182 1 96.5 7 GLU B CA 1
ATOM 931 C C . GLU B 1 7 ? -7.266 12.773 -0.109 1 96.5 7 GLU B C 1
ATOM 933 O O . GLU B 1 7 ? -7.5 12.961 1.085 1 96.5 7 GLU B O 1
ATOM 938 N N . GLU B 1 8 ? -6.203 12.102 -0.586 1 96.81 8 GLU B N 1
ATOM 939 C CA . GLU B 1 8 ? -5.152 11.633 0.313 1 96.81 8 GLU B CA 1
ATOM 940 C C . GLU B 1 8 ? -4.457 12.797 1.011 1 96.81 8 GLU B C 1
ATOM 942 O O . GLU B 1 8 ? -4.328 13.883 0.439 1 96.81 8 GLU B O 1
ATOM 947 N N . LEU B 1 9 ? -3.959 12.492 2.211 1 97.44 9 LEU B N 1
ATOM 948 C CA . LEU B 1 9 ? -3.34 13.547 3.004 1 97.44 9 LEU B CA 1
ATOM 949 C C . LEU B 1 9 ? -1.841 13.625 2.734 1 97.44 9 LEU B C 1
ATOM 951 O O . LEU B 1 9 ? -1.211 14.656 2.984 1 97.44 9 LEU B O 1
ATOM 955 N N . CYS B 1 10 ? -1.312 12.484 2.307 1 98.06 10 CYS B N 1
ATOM 956 C CA . CYS B 1 10 ? 0.118 12.406 2.029 1 98.06 10 CYS B CA 1
ATOM 957 C C . CYS B 1 10 ? 0.381 12.344 0.53 1 98.06 10 CYS B C 1
ATOM 959 O O . CYS B 1 10 ? -0.388 11.734 -0.214 1 98.06 10 CYS B O 1
ATOM 961 N N . LEU B 1 11 ? 1.452 13.023 0.118 1 97.44 11 LEU B N 1
ATOM 962 C CA . LEU B 1 11 ? 1.908 12.828 -1.255 1 97.44 11 LEU B CA 1
ATOM 963 C C . LEU B 1 11 ? 2.461 11.414 -1.449 1 97.44 11 LEU B C 1
ATOM 965 O O . LEU B 1 11 ? 3.15 10.891 -0.573 1 97.44 11 LEU B O 1
ATOM 969 N N . MET B 1 12 ? 2.078 10.828 -2.58 1 98.25 12 MET B N 1
ATOM 970 C CA . MET B 1 12 ? 2.492 9.453 -2.832 1 98.25 12 MET B CA 1
ATOM 971 C C . MET B 1 12 ? 2.885 9.258 -4.293 1 98.25 12 MET B C 1
ATOM 973 O O . MET B 1 12 ? 2.486 10.039 -5.156 1 98.25 12 MET B O 1
ATOM 977 N N . GLU B 1 13 ? 3.637 8.266 -4.523 1 98.19 13 GLU B N 1
ATOM 978 C CA . GLU B 1 13 ? 3.994 7.793 -5.859 1 98.19 13 GLU B CA 1
ATOM 979 C C . GLU B 1 13 ? 3.555 6.348 -6.066 1 98.19 13 GLU B C 1
ATOM 981 O O . GLU B 1 13 ? 3.799 5.488 -5.215 1 98.19 13 GLU B O 1
ATOM 986 N N . ARG B 1 14 ? 2.936 6.168 -7.207 1 98.31 14 ARG B N 1
ATOM 987 C CA . ARG B 1 14 ? 2.506 4.82 -7.559 1 98.31 14 ARG B CA 1
ATOM 988 C C . ARG B 1 14 ? 3.271 4.305 -8.773 1 98.31 14 ARG B C 1
ATOM 990 O O . ARG B 1 14 ? 3.486 5.039 -9.742 1 98.31 14 ARG B O 1
ATOM 997 N N . ARG B 1 15 ? 3.744 3.035 -8.633 1 98.12 15 ARG B N 1
ATOM 998 C CA . ARG B 1 15 ? 4.449 2.396 -9.742 1 98.12 15 ARG B CA 1
ATOM 999 C C . ARG B 1 15 ? 3.904 0.998 -10.008 1 98.12 15 ARG B C 1
ATOM 1001 O O . ARG B 1 15 ? 3.766 0.194 -9.086 1 98.12 15 ARG B O 1
ATOM 1008 N N . THR B 1 16 ? 3.654 0.756 -11.258 1 98.5 16 THR B N 1
ATOM 1009 C CA . THR B 1 16 ? 3.25 -0.589 -11.648 1 98.5 16 THR B CA 1
ATOM 1010 C C . THR B 1 16 ? 4.469 -1.442 -11.992 1 98.5 16 THR B C 1
ATOM 1012 O O . THR B 1 16 ? 5.277 -1.066 -12.844 1 98.5 16 THR B O 1
ATOM 1015 N N . ILE B 1 17 ? 4.555 -2.625 -11.375 1 98.5 17 ILE B N 1
ATOM 1016 C CA . ILE B 1 17 ? 5.688 -3.525 -11.555 1 98.5 17 ILE B CA 1
ATOM 1017 C C . ILE B 1 17 ? 5.227 -4.793 -12.273 1 98.5 17 ILE B C 1
ATOM 1019 O O . ILE B 1 17 ? 4.336 -5.496 -11.797 1 98.5 17 ILE B O 1
ATOM 1023 N N . ASP B 1 18 ? 5.855 -5.102 -13.398 1 98.56 18 ASP B N 1
ATOM 1024 C CA . ASP B 1 18 ? 5.602 -6.363 -14.094 1 98.56 18 ASP B CA 1
ATOM 1025 C C . ASP B 1 18 ? 6.258 -7.531 -13.359 1 98.56 18 ASP B C 1
ATOM 1027 O O . ASP B 1 18 ? 7.457 -7.496 -13.07 1 98.56 18 ASP B O 1
ATOM 1031 N N . LEU B 1 19 ? 5.496 -8.586 -13.227 1 98.62 19 LEU B N 1
ATOM 1032 C CA . LEU B 1 19 ? 6.016 -9.711 -12.453 1 98.62 19 LEU B CA 1
ATOM 1033 C C . LEU B 1 19 ? 6.512 -10.82 -13.383 1 98.62 19 LEU B C 1
ATOM 1035 O O . LEU B 1 19 ? 7.312 -11.664 -12.969 1 98.62 19 LEU B O 1
ATOM 1039 N N . ASN B 1 20 ? 5.961 -10.852 -14.531 1 98.5 20 ASN B N 1
ATOM 1040 C CA . ASN B 1 20 ? 6.297 -11.945 -15.438 1 98.5 20 ASN B CA 1
ATOM 1041 C C . ASN B 1 20 ? 7.77 -11.898 -15.844 1 98.5 20 ASN B C 1
ATOM 1043 O O . ASN B 1 20 ? 8.328 -10.828 -16.062 1 98.5 20 ASN B O 1
ATOM 1047 N N . THR B 1 21 ? 8.344 -13.117 -15.922 1 97.88 21 THR B N 1
ATOM 1048 C CA . THR B 1 21 ? 9.711 -13.312 -16.391 1 97.88 21 THR B CA 1
ATOM 1049 C C . THR B 1 21 ? 9.734 -14.227 -17.609 1 97.88 21 THR B C 1
ATOM 1051 O O . THR B 1 21 ? 8.688 -14.648 -18.109 1 97.88 21 THR B O 1
ATOM 1054 N N . MET B 1 22 ? 10.875 -14.469 -18.156 1 97.62 22 MET B N 1
ATOM 1055 C CA . MET B 1 22 ? 11.016 -15.398 -19.281 1 97.62 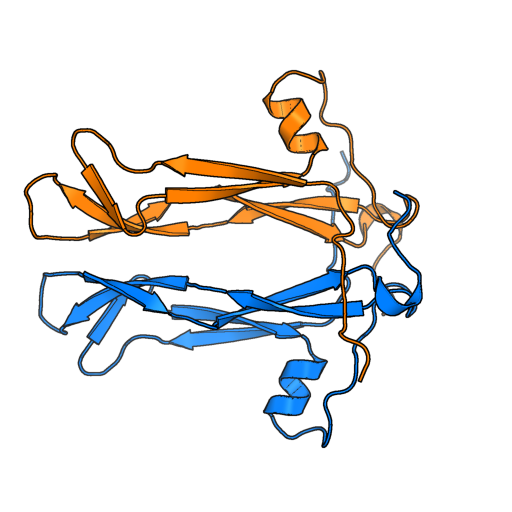22 MET B CA 1
ATOM 1056 C C . MET B 1 22 ? 10.664 -16.812 -18.844 1 97.62 22 MET B C 1
ATOM 1058 O O . MET B 1 22 ? 10.18 -17.609 -19.656 1 97.62 22 MET B O 1
ATOM 1062 N N . GLY B 1 23 ? 10.797 -17.094 -17.625 1 98 23 GLY B N 1
ATOM 1063 C CA . GLY B 1 23 ? 10.609 -18.438 -17.141 1 98 23 GLY B CA 1
ATOM 1064 C C . GLY B 1 23 ? 9.297 -18.641 -16.406 1 98 23 GLY B C 1
ATOM 1065 O O . GLY B 1 23 ? 8.789 -19.766 -16.328 1 98 23 GLY B O 1
ATOM 1066 N N . ASP B 1 24 ? 8.82 -17.484 -15.875 1 98.31 24 ASP B N 1
ATOM 1067 C CA . ASP B 1 24 ? 7.645 -17.625 -15.016 1 98.31 24 ASP B CA 1
ATOM 1068 C C . ASP B 1 24 ? 6.547 -16.641 -15.422 1 98.31 24 ASP B C 1
ATOM 1070 O O . ASP B 1 24 ? 6.832 -15.5 -15.797 1 98.31 24 ASP B O 1
ATOM 1074 N N . GLU B 1 25 ? 5.281 -17.094 -15.297 1 98.44 25 GLU B N 1
ATOM 1075 C CA . GLU B 1 25 ? 4.09 -16.266 -15.406 1 98.44 25 GLU B CA 1
ATOM 1076 C C . GLU B 1 25 ? 3.412 -16.078 -14.055 1 98.44 25 GLU B C 1
ATOM 1078 O O . GLU B 1 25 ? 3.35 -17.031 -13.258 1 98.44 25 GLU B O 1
ATOM 1083 N N . PHE B 1 26 ? 2.902 -14.898 -13.883 1 98.56 26 PHE B N 1
ATOM 1084 C CA . PHE B 1 26 ? 2.252 -14.594 -12.609 1 98.56 26 PHE B CA 1
ATOM 1085 C C . PHE B 1 26 ? 0.793 -14.211 -12.828 1 98.56 26 PHE B C 1
ATOM 1087 O O . PHE B 1 26 ? 0.413 -13.789 -13.914 1 98.56 26 PHE B O 1
ATOM 1094 N N . ASP B 1 27 ? -0.034 -14.43 -11.828 1 98.38 27 ASP B N 1
ATOM 1095 C CA . ASP B 1 27 ? -1.412 -13.953 -11.742 1 98.38 27 ASP B CA 1
ATOM 1096 C C . ASP B 1 27 ? -1.719 -13.391 -10.359 1 98.38 27 ASP B C 1
ATOM 1098 O O . ASP B 1 27 ? -1.763 -14.133 -9.375 1 98.38 27 ASP B O 1
ATOM 1102 N N . PRO B 1 28 ? -2.012 -12.164 -10.258 1 98.06 28 PRO B N 1
ATOM 1103 C CA . PRO B 1 28 ? -1.968 -11.18 -11.344 1 98.06 28 PRO B CA 1
ATOM 1104 C C . PRO B 1 28 ? -0.566 -11 -11.922 1 98.06 28 PRO B C 1
ATOM 1106 O O . PRO B 1 28 ? 0.425 -11.312 -11.258 1 98.06 28 PRO B O 1
ATOM 1109 N N . PRO B 1 29 ? -0.497 -10.5 -13.18 1 98.5 29 PRO B N 1
ATOM 1110 C CA . PRO B 1 29 ? 0.804 -10.367 -13.836 1 98.5 29 PRO B CA 1
ATOM 1111 C C . PRO B 1 29 ? 1.552 -9.102 -13.43 1 98.5 29 PRO B C 1
ATOM 1113 O O . PRO B 1 29 ? 2.703 -8.898 -13.82 1 98.5 29 PRO B O 1
ATOM 1116 N N . PHE B 1 30 ? 0.941 -8.211 -12.703 1 98.38 30 PHE B N 1
ATOM 1117 C CA . PHE B 1 30 ? 1.574 -6.988 -12.234 1 98.38 30 PHE B CA 1
ATOM 1118 C C . PHE B 1 30 ? 1.146 -6.676 -10.805 1 98.38 30 PHE B C 1
ATOM 1120 O O . PHE B 1 30 ? 0.188 -7.262 -10.297 1 98.38 30 PHE B O 1
ATOM 1127 N N . LEU B 1 31 ? 1.888 -5.941 -10.164 1 98.31 31 LEU B N 1
ATOM 1128 C CA . LEU B 1 31 ? 1.462 -5.348 -8.906 1 98.31 31 LEU B CA 1
ATOM 1129 C C . LEU B 1 31 ? 1.73 -3.848 -8.891 1 98.31 31 LEU B C 1
ATOM 1131 O O . LEU B 1 31 ? 2.443 -3.332 -9.758 1 98.31 31 LEU B O 1
ATOM 1135 N N . VAL B 1 32 ? 1.037 -3.168 -8.023 1 98 32 VAL B N 1
ATOM 1136 C CA . VAL B 1 32 ? 1.223 -1.73 -7.863 1 98 32 VAL B CA 1
ATOM 1137 C C . VAL B 1 32 ? 1.957 -1.451 -6.551 1 98 32 VAL B C 1
ATOM 1139 O O . VAL B 1 32 ? 1.524 -1.892 -5.484 1 98 32 VAL B O 1
ATOM 1142 N N . GLU B 1 33 ? 3.076 -0.778 -6.652 1 98.75 33 GLU B N 1
ATOM 1143 C CA . GLU B 1 33 ? 3.77 -0.265 -5.473 1 98.75 33 GLU B CA 1
ATOM 1144 C C . GLU B 1 33 ? 3.355 1.173 -5.172 1 98.75 33 GLU B C 1
ATOM 1146 O O . GLU B 1 33 ? 3.162 1.975 -6.09 1 98.75 33 GLU B O 1
ATOM 1151 N N . VAL B 1 34 ? 3.186 1.45 -3.932 1 98.69 34 VAL B N 1
ATOM 1152 C CA . VAL B 1 34 ? 2.846 2.801 -3.498 1 98.69 34 VAL B CA 1
ATOM 1153 C C . VAL B 1 34 ? 3.865 3.283 -2.467 1 98.69 34 VAL B C 1
ATOM 1155 O O . VAL B 1 34 ? 4.016 2.676 -1.404 1 98.69 34 VAL B O 1
ATOM 1158 N N . ARG B 1 35 ? 4.539 4.328 -2.711 1 98.75 35 ARG B N 1
ATOM 1159 C CA . ARG B 1 35 ? 5.527 4.914 -1.814 1 98.75 35 ARG B CA 1
ATOM 1160 C C . ARG B 1 35 ? 5.133 6.332 -1.416 1 98.75 35 ARG B C 1
ATOM 1162 O O . ARG B 1 35 ? 4.562 7.074 -2.223 1 98.75 35 ARG B O 1
ATOM 1169 N N . CYS B 1 36 ? 5.434 6.625 -0.196 1 98.75 36 CYS B N 1
ATOM 1170 C CA . CYS B 1 36 ? 5.441 8.047 0.12 1 98.75 36 CYS B CA 1
ATOM 1171 C C . CYS B 1 36 ? 6.422 8.797 -0.769 1 98.75 36 CYS B C 1
ATOM 1173 O O . CYS B 1 36 ? 7.465 8.258 -1.148 1 98.75 36 CYS B O 1
ATOM 1175 N N . GLN B 1 37 ? 6.109 10.047 -1.039 1 98.19 37 GLN B N 1
ATOM 1176 C CA . GLN B 1 37 ? 6.977 10.836 -1.907 1 98.19 37 GLN B CA 1
ATOM 1177 C C . GLN B 1 37 ? 8.391 10.922 -1.341 1 98.19 37 GLN B C 1
ATOM 1179 O O . GLN B 1 37 ? 9.367 10.828 -2.084 1 98.19 37 GLN B O 1
ATOM 1184 N N . ASN B 1 38 ? 8.547 11.148 -0.057 1 97.75 38 ASN B N 1
ATOM 1185 C CA . ASN B 1 38 ? 9.875 11.25 0.548 1 97.75 38 ASN B CA 1
ATOM 1186 C C . ASN B 1 38 ? 10.664 9.961 0.389 1 97.75 38 ASN B C 1
ATOM 1188 O O . ASN B 1 38 ? 11.867 9.992 0.111 1 97.75 38 ASN B O 1
ATOM 1192 N N . THR B 1 39 ? 9.992 8.828 0.601 1 98 39 THR B N 1
ATOM 1193 C CA . THR B 1 39 ? 10.633 7.531 0.434 1 98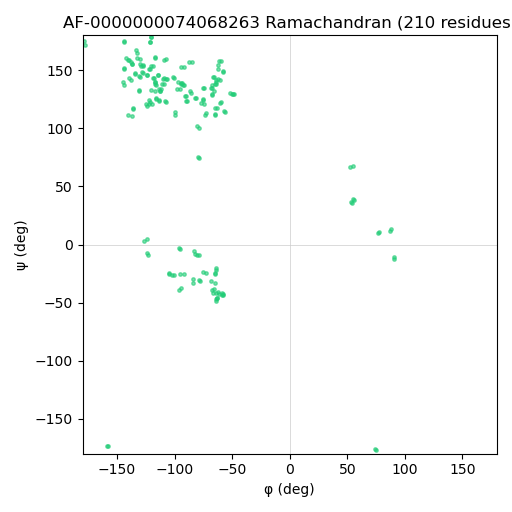 39 THR B CA 1
ATOM 1194 C C . THR B 1 39 ? 11.07 7.324 -1.015 1 98 39 THR B C 1
ATOM 1196 O O . THR B 1 39 ? 12.18 6.863 -1.275 1 98 39 THR B O 1
ATOM 1199 N N . ALA B 1 40 ? 10.156 7.645 -1.942 1 97.81 40 ALA B N 1
ATOM 1200 C CA . ALA B 1 40 ? 10.469 7.508 -3.363 1 97.81 40 ALA B CA 1
ATOM 1201 C C . ALA B 1 40 ? 11.68 8.359 -3.742 1 97.81 40 ALA B C 1
ATOM 1203 O O . ALA B 1 40 ? 12.578 7.887 -4.445 1 97.81 40 ALA B O 1
ATOM 1204 N N . ASP B 1 41 ? 11.773 9.562 -3.252 1 97 41 ASP B N 1
ATOM 1205 C CA . ASP B 1 41 ? 12.875 10.477 -3.547 1 97 41 ASP B CA 1
ATOM 1206 C C . ASP B 1 41 ? 14.188 9.961 -2.969 1 97 41 ASP B C 1
ATOM 1208 O O . ASP B 1 41 ? 15.234 10.031 -3.625 1 97 41 ASP B O 1
ATOM 1212 N N . TYR B 1 42 ? 14.141 9.484 -1.848 1 97.62 42 TYR B N 1
ATOM 1213 C CA . TYR B 1 42 ? 15.328 8.945 -1.188 1 97.62 42 TYR B CA 1
ATOM 1214 C C . TYR B 1 42 ? 15.875 7.742 -1.944 1 97.62 42 TYR B C 1
ATOM 1216 O O . TYR B 1 42 ? 17.078 7.652 -2.201 1 97.62 42 TYR B O 1
ATOM 1224 N N . GLU B 1 43 ? 14.992 6.844 -2.266 1 95.88 43 GLU B N 1
ATOM 1225 C CA . GLU B 1 43 ? 15.398 5.617 -2.945 1 95.88 43 GLU B CA 1
ATOM 1226 C C . GLU B 1 43 ? 15.961 5.918 -4.332 1 95.88 43 GLU B C 1
ATOM 1228 O O . GLU B 1 43 ? 16.828 5.199 -4.824 1 95.88 43 GLU B O 1
ATOM 1233 N N . ARG B 1 44 ? 15.414 6.996 -5.008 1 95.31 44 ARG B N 1
ATOM 1234 C CA . ARG B 1 44 ? 15.867 7.379 -6.34 1 95.31 44 ARG B CA 1
ATOM 1235 C C . ARG B 1 44 ? 17.172 8.164 -6.27 1 95.31 44 ARG B C 1
ATOM 1237 O O . ARG B 1 44 ? 17.844 8.359 -7.289 1 95.31 44 ARG B O 1
ATOM 1244 N N . GLY B 1 45 ? 17.578 8.523 -5.074 1 93.94 45 GLY B N 1
ATOM 1245 C CA . GLY B 1 45 ? 18.828 9.25 -4.902 1 93.94 45 GLY B CA 1
ATOM 1246 C C . GLY B 1 45 ? 18.656 10.75 -5.027 1 93.94 45 GLY B C 1
ATOM 1247 O O . GLY B 1 45 ? 19.656 11.477 -5.148 1 93.94 45 GLY B O 1
ATOM 1248 N N . SER B 1 46 ? 17.484 11.195 -5.035 1 92.19 46 SER B N 1
ATOM 1249 C CA . SER B 1 46 ? 17.234 12.625 -5.156 1 92.19 46 SER B CA 1
ATOM 1250 C C . SER B 1 46 ? 17.594 13.359 -3.869 1 92.19 46 SER B C 1
ATOM 1252 O O . SER B 1 46 ? 17.844 14.57 -3.885 1 92.19 46 SER B O 1
ATOM 1254 N N . THR B 1 47 ? 17.594 12.703 -2.693 1 89.75 47 THR B N 1
ATOM 1255 C CA . THR B 1 47 ? 17.984 13.25 -1.397 1 89.75 47 THR B CA 1
ATOM 1256 C C . THR B 1 47 ? 19.016 12.359 -0.725 1 89.75 47 THR B C 1
ATOM 1258 O O . THR B 1 47 ? 19.016 11.141 -0.91 1 89.75 47 THR B O 1
ATOM 1261 N N . ASP B 1 48 ? 19.75 12.922 0.054 1 91.5 48 ASP B N 1
ATOM 1262 C CA . ASP B 1 48 ? 20.844 12.18 0.692 1 91.5 48 ASP B CA 1
ATOM 1263 C C . ASP B 1 48 ? 20.344 11.43 1.923 1 91.5 48 ASP B C 1
ATOM 1265 O O . ASP B 1 48 ? 20.938 10.43 2.332 1 91.5 48 ASP B O 1
ATOM 1269 N N . THR B 1 49 ? 19.391 12.062 2.529 1 93.62 49 THR B N 1
ATOM 1270 C CA . THR B 1 49 ? 18.797 11.438 3.711 1 93.62 49 THR B CA 1
ATOM 1271 C C . THR B 1 49 ? 17.281 11.359 3.582 1 93.62 49 THR B C 1
ATOM 1273 O O . THR B 1 49 ? 16.688 12.062 2.766 1 93.62 49 THR B O 1
ATOM 1276 N N . LEU B 1 50 ? 16.781 10.406 4.277 1 94.25 50 LEU B N 1
ATOM 1277 C CA . LEU B 1 50 ? 15.32 10.312 4.332 1 94.25 50 LEU B CA 1
ATOM 1278 C C . LEU B 1 50 ? 14.734 11.422 5.191 1 94.25 50 LEU B C 1
ATOM 1280 O O . LEU B 1 50 ? 14.945 11.453 6.406 1 94.25 50 LEU B O 1
ATOM 1284 N N . VAL B 1 51 ? 14.008 12.32 4.52 1 93.69 51 VAL B N 1
ATOM 1285 C CA . VAL B 1 51 ? 13.375 13.43 5.223 1 93.69 51 VAL B CA 1
ATOM 1286 C C . VAL B 1 51 ? 11.914 13.086 5.512 1 93.69 51 VAL B C 1
ATOM 1288 O O . VAL B 1 51 ? 11.195 12.609 4.633 1 93.69 51 VAL B O 1
ATOM 1291 N N . GLU B 1 52 ? 11.523 13.453 6.652 1 95.31 52 GLU B N 1
ATOM 1292 C CA . GLU B 1 52 ? 10.156 13.156 7.059 1 95.31 52 GLU B CA 1
ATOM 1293 C C . GLU B 1 52 ? 9.148 13.945 6.219 1 95.31 52 GLU B C 1
ATOM 1295 O O . GLU B 1 52 ? 9.344 15.133 5.957 1 95.31 52 GLU B O 1
ATOM 1300 N N . GLN B 1 53 ? 8.164 13.281 5.789 1 97.19 53 GLN B N 1
ATOM 1301 C CA . GLN B 1 53 ? 6.992 13.914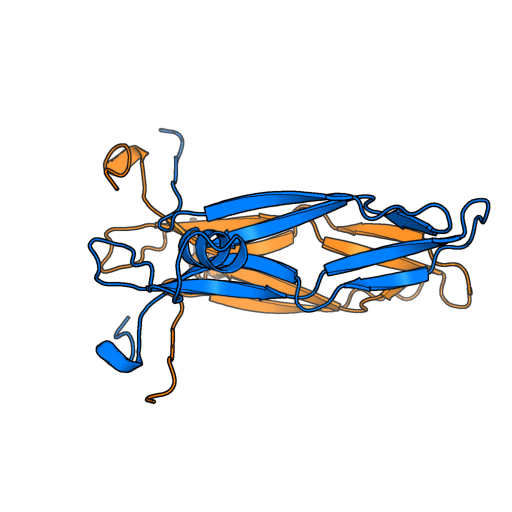 5.191 1 97.19 53 GLN B CA 1
ATOM 1302 C C . GLN B 1 53 ? 5.867 14.062 6.207 1 97.19 53 GLN B C 1
ATOM 1304 O O . GLN B 1 53 ? 5.574 13.125 6.957 1 97.19 53 GLN B O 1
ATOM 1309 N N . THR B 1 54 ? 5.301 15.258 6.199 1 97.19 54 THR B N 1
ATOM 1310 C CA . THR B 1 54 ? 4.246 15.508 7.176 1 97.19 54 THR B CA 1
ATOM 1311 C C . THR B 1 54 ? 2.918 15.781 6.477 1 97.19 54 THR B C 1
ATOM 1313 O O . THR B 1 54 ? 2.873 15.93 5.254 1 97.19 54 THR B O 1
ATOM 1316 N N . CYS B 1 55 ? 1.86 15.641 7.207 1 96.31 55 CYS B N 1
ATOM 1317 C CA . CYS B 1 55 ? 0.512 15.93 6.73 1 96.31 55 CYS B CA 1
ATOM 1318 C C . CYS B 1 55 ? -0.26 16.766 7.746 1 96.31 55 CYS B C 1
ATOM 1320 O O . CYS B 1 55 ? 0.203 16.969 8.875 1 96.31 55 CYS B O 1
ATOM 1322 N N . VAL B 1 56 ? -1.377 17.281 7.246 1 93.06 56 VAL B N 1
ATOM 1323 C CA . VAL B 1 56 ? -2.27 18.109 8.062 1 93.06 56 VAL B CA 1
ATOM 1324 C C . VAL B 1 56 ? -1.481 19.234 8.727 1 93.06 56 VAL B C 1
ATOM 1326 O O . VAL B 1 56 ? -1.397 19.297 9.953 1 93.06 56 VAL B O 1
ATOM 1329 N N . HIS B 1 57 ? -0.999 20.125 7.949 1 90.06 57 HIS B N 1
ATOM 1330 C CA . HIS B 1 57 ? -0.286 21.312 8.398 1 90.06 57 HIS B CA 1
ATOM 1331 C C . HIS B 1 57 ? 0.87 20.953 9.32 1 90.06 57 HIS B C 1
ATOM 1333 O O . HIS B 1 57 ? 1.002 21.516 10.406 1 90.06 57 HIS B O 1
ATOM 1339 N N . ASN B 1 58 ? 1.563 19.844 9.102 1 92.19 58 ASN B N 1
ATOM 1340 C CA . ASN B 1 58 ? 2.791 19.406 9.758 1 92.19 58 ASN B CA 1
ATOM 1341 C C . ASN B 1 58 ? 2.514 18.844 11.148 1 92.19 58 ASN B C 1
ATOM 1343 O O . ASN B 1 58 ? 3.438 18.656 11.938 1 92.19 58 ASN B O 1
ATOM 1347 N N . LEU B 1 59 ? 1.284 18.672 11.375 1 92.75 59 LEU B N 1
ATOM 1348 C CA . LEU B 1 59 ? 0.921 18.141 12.688 1 92.75 59 LEU B CA 1
ATOM 1349 C C . LEU B 1 59 ? 1.149 16.625 12.75 1 92.75 59 LEU B C 1
ATOM 1351 O O . LEU B 1 59 ? 1.49 16.094 13.805 1 92.75 59 LEU B O 1
ATOM 1355 N N . LEU B 1 60 ? 1.001 16.016 11.641 1 96.5 60 LEU B N 1
ATOM 1356 C CA . LEU B 1 60 ? 1.048 14.555 11.609 1 96.5 60 LEU B CA 1
ATOM 1357 C C . LEU B 1 60 ? 2.15 14.07 10.672 1 96.5 60 LEU B C 1
ATOM 1359 O O . LEU B 1 60 ? 2.852 14.875 10.062 1 96.5 60 LEU B O 1
ATOM 1363 N N . ARG B 1 61 ? 2.285 12.734 10.734 1 97.19 61 ARG B N 1
ATOM 1364 C CA . ARG B 1 61 ? 3.389 12.141 9.984 1 97.19 61 ARG B CA 1
ATOM 1365 C C . ARG B 1 61 ? 2.873 11.211 8.891 1 97.19 61 ARG B C 1
ATOM 1367 O O . ARG B 1 61 ? 1.906 10.477 9.094 1 97.19 61 ARG B O 1
ATOM 1374 N N . CYS B 1 62 ? 3.539 11.305 7.762 1 98.44 62 CYS B N 1
ATOM 1375 C CA . CYS B 1 62 ? 3.285 10.328 6.707 1 98.44 62 CYS B CA 1
ATOM 1376 C C . CYS B 1 62 ? 4.203 9.117 6.852 1 98.44 62 CYS B C 1
ATOM 1378 O O . CYS B 1 62 ? 5.426 9.25 6.773 1 98.44 62 CYS B O 1
ATOM 1380 N N . VAL B 1 63 ? 3.586 7.953 6.953 1 98.31 63 VAL B N 1
ATOM 1381 C CA . VAL B 1 63 ? 4.332 6.746 7.289 1 98.31 63 VAL B CA 1
ATOM 1382 C C . VAL B 1 63 ? 4.277 5.762 6.125 1 98.31 63 VAL B C 1
ATOM 1384 O O . VAL B 1 63 ? 3.197 5.402 5.652 1 98.31 63 VAL B O 1
ATOM 1387 N N . GLN B 1 64 ? 5.445 5.363 5.695 1 98.38 64 GLN B N 1
ATOM 1388 C CA . GLN B 1 64 ? 5.551 4.34 4.66 1 98.38 64 GLN B CA 1
ATOM 1389 C C . GLN B 1 64 ? 5.062 2.986 5.168 1 98.38 64 GLN B C 1
ATOM 1391 O O . GLN B 1 64 ? 5.48 2.531 6.234 1 98.38 64 GLN B O 1
ATOM 1396 N N . ARG B 1 65 ? 4.184 2.375 4.379 1 98.06 65 ARG B N 1
ATOM 1397 C CA . ARG B 1 65 ? 3.668 1.062 4.758 1 98.06 65 ARG B CA 1
ATOM 1398 C C . ARG B 1 65 ? 4.184 -0.02 3.816 1 98.06 65 ARG B C 1
ATOM 1400 O O . ARG B 1 65 ? 4.25 0.184 2.604 1 98.06 65 ARG B O 1
ATOM 1407 N N . TYR B 1 66 ? 4.527 -1.085 4.438 1 98.31 66 TYR B N 1
ATOM 1408 C CA . TYR B 1 66 ? 4.945 -2.264 3.686 1 98.31 66 TYR B CA 1
ATOM 1409 C C . TYR B 1 66 ? 4.07 -3.465 4.023 1 98.31 66 TYR B C 1
ATOM 1411 O O . TYR B 1 66 ? 3.502 -3.537 5.117 1 98.31 66 TYR B O 1
ATOM 1419 N N . GLY B 1 67 ? 3.953 -4.359 3.008 1 97.25 67 GLY B N 1
ATOM 1420 C CA . GLY B 1 67 ? 3.15 -5.551 3.248 1 97.25 67 GLY B CA 1
ATOM 1421 C C . GLY B 1 67 ? 3.484 -6.691 2.307 1 97.25 67 GLY B C 1
ATOM 1422 O O . GLY B 1 67 ? 4.488 -6.645 1.594 1 97.25 67 GLY B O 1
ATOM 1423 N N . GLU B 1 68 ? 2.635 -7.703 2.473 1 97.62 68 GLU B N 1
ATOM 1424 C CA . GLU B 1 68 ? 2.748 -8.867 1.597 1 97.62 68 GLU B CA 1
ATOM 1425 C C . GLU B 1 68 ? 1.698 -8.828 0.49 1 97.62 68 GLU B C 1
ATOM 1427 O O . GLU B 1 68 ? 0.573 -8.375 0.71 1 97.62 68 GLU B O 1
ATOM 1432 N N . VAL B 1 69 ? 2.145 -9.289 -0.647 1 98.19 69 VAL B N 1
ATOM 1433 C CA . VAL B 1 69 ? 1.231 -9.43 -1.776 1 98.19 69 VAL B CA 1
ATOM 1434 C C . VAL B 1 69 ? 1.207 -10.891 -2.236 1 98.19 69 VAL B C 1
ATOM 1436 O O . VAL B 1 69 ? 2.25 -11.461 -2.564 1 98.19 69 VAL B O 1
ATOM 1439 N N . HIS B 1 70 ? 0.006 -11.422 -2.215 1 98.5 70 HIS B N 1
ATOM 1440 C CA . HIS B 1 70 ? -0.139 -12.805 -2.654 1 98.5 70 HIS B CA 1
ATOM 1441 C C . HIS B 1 70 ? -0.457 -12.883 -4.145 1 98.5 70 HIS B C 1
ATOM 1443 O O . HIS B 1 70 ? -1.269 -12.102 -4.648 1 98.5 70 HIS B O 1
ATOM 1449 N N . VAL B 1 71 ? 0.187 -13.805 -4.781 1 98.69 71 VAL B N 1
ATOM 1450 C CA . VAL B 1 71 ? -0.02 -14.047 -6.203 1 98.69 71 VAL B CA 1
ATOM 1451 C C . VAL B 1 71 ? 0.073 -15.547 -6.492 1 98.69 71 VAL B C 1
ATOM 1453 O O . VAL B 1 71 ? 0.298 -16.344 -5.578 1 98.69 71 VAL B O 1
ATOM 1456 N N . SER B 1 72 ? -0.201 -15.852 -7.695 1 98.56 72 SER B N 1
ATOM 1457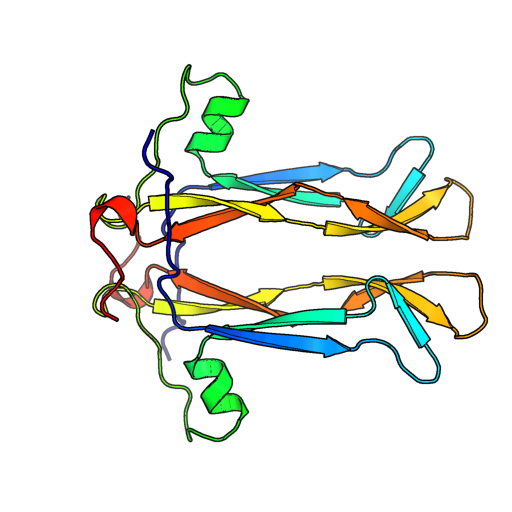 C CA . SER B 1 72 ? 0.054 -17.203 -8.203 1 98.56 72 SER B CA 1
ATOM 1458 C C . SER B 1 72 ? 1.124 -17.188 -9.289 1 98.56 72 SER B C 1
ATOM 1460 O O . SER B 1 72 ? 1.227 -16.219 -10.055 1 98.56 72 SER B O 1
ATOM 1462 N N . LYS B 1 73 ? 1.874 -18.219 -9.312 1 98.19 73 LYS B N 1
ATOM 1463 C CA . LYS B 1 73 ? 2.926 -18.312 -10.32 1 98.19 73 LYS B CA 1
ATOM 1464 C C . LYS B 1 73 ? 2.947 -19.688 -10.977 1 98.19 73 LYS B C 1
ATOM 1466 O O . LYS B 1 73 ? 2.584 -20.688 -10.344 1 98.19 73 LYS B O 1
ATOM 1471 N N . ARG B 1 74 ? 3.314 -19.703 -12.289 1 98.06 74 ARG B N 1
ATOM 1472 C CA . ARG B 1 74 ? 3.539 -20.969 -12.992 1 98.06 74 ARG B CA 1
ATOM 1473 C C . ARG B 1 74 ? 4.68 -20.844 -13.992 1 98.06 74 ARG B C 1
ATOM 1475 O O . ARG B 1 74 ? 4.918 -19.766 -14.539 1 98.06 74 ARG B O 1
ATOM 1482 N N . PRO B 1 75 ? 5.367 -22.016 -14.258 1 97.62 75 PRO B N 1
ATOM 1483 C CA . PRO B 1 75 ? 6.348 -22 -15.344 1 97.62 75 PRO B CA 1
ATOM 1484 C C . PRO B 1 75 ? 5.707 -21.766 -16.719 1 97.62 75 PRO B C 1
ATOM 1486 O O . PRO B 1 75 ? 4.625 -22.281 -16.984 1 97.62 75 PRO B O 1
ATOM 1489 N N . VAL B 1 76 ? 6.453 -20.891 -17.484 1 97.5 76 VAL B N 1
ATOM 1490 C CA . VAL B 1 76 ? 5.965 -20.656 -18.828 1 97.5 76 VAL B CA 1
ATOM 1491 C C . VAL B 1 76 ? 5.734 -21.984 -19.547 1 97.5 76 VAL B C 1
ATOM 1493 O O . VAL B 1 76 ? 6.598 -22.859 -19.516 1 97.5 76 VAL B O 1
ATOM 1496 N N . GLY B 1 77 ? 4.539 -22.047 -20.109 1 95.44 77 GLY B N 1
ATOM 1497 C CA . GLY B 1 77 ? 4.219 -23.266 -20.844 1 95.44 77 GLY B CA 1
ATOM 1498 C C . GLY B 1 77 ? 3.559 -24.312 -19.969 1 95.44 77 GLY B C 1
ATOM 1499 O O . GLY B 1 77 ? 3.082 -25.328 -20.484 1 95.44 77 GLY B O 1
ATOM 1500 N N . SER B 1 78 ? 3.537 -24.188 -18.641 1 94.44 78 SER B N 1
ATOM 1501 C CA . SER B 1 78 ? 2.914 -25.125 -17.719 1 94.44 78 SER B CA 1
ATOM 1502 C C . SER B 1 78 ? 1.472 -24.734 -17.422 1 94.44 78 SER B C 1
ATOM 1504 O O . SER B 1 78 ? 1.112 -23.562 -17.5 1 94.44 78 SER B O 1
ATOM 1506 N N . ALA B 1 79 ? 0.689 -25.688 -17.109 1 93 79 ALA B N 1
ATOM 1507 C CA . ALA B 1 79 ? -0.69 -25.438 -16.703 1 93 79 ALA B CA 1
ATOM 1508 C C . ALA B 1 79 ? -0.805 -25.375 -15.18 1 93 79 ALA B C 1
ATOM 1510 O O . ALA B 1 79 ? -1.858 -25.016 -14.641 1 93 79 ALA B O 1
ATOM 1511 N N . HIS B 1 80 ? 0.261 -25.625 -14.438 1 94.81 80 HIS B N 1
ATOM 1512 C CA . HIS B 1 80 ? 0.214 -25.797 -12.984 1 94.81 80 HIS B CA 1
ATOM 1513 C C . HIS B 1 80 ? 0.632 -24.516 -12.266 1 94.81 80 HIS B C 1
ATOM 1515 O O . HIS B 1 80 ? 1.818 -24.188 -12.227 1 94.81 80 HIS B O 1
ATOM 1521 N N . TRP B 1 81 ? -0.307 -23.984 -11.602 1 98 81 TRP B N 1
ATOM 1522 C CA . TRP B 1 81 ? -0.042 -22.797 -10.797 1 98 81 TRP B CA 1
ATOM 1523 C C . TRP B 1 81 ? 0.438 -23.172 -9.398 1 98 81 TRP B C 1
ATOM 1525 O O . TRP B 1 81 ? 0.198 -24.297 -8.938 1 98 81 TRP B O 1
ATOM 1535 N N . SER B 1 82 ? 1.147 -22.266 -8.742 1 97.62 82 SER B N 1
ATOM 1536 C CA . SER B 1 82 ? 1.542 -22.375 -7.34 1 97.62 82 SER B CA 1
ATOM 1537 C C . SER B 1 82 ? 1.385 -21.047 -6.605 1 97.62 82 SER B C 1
ATOM 1539 O O . SER B 1 82 ? 1.641 -19.984 -7.172 1 97.62 82 SER B O 1
ATOM 1541 N N . PRO B 1 83 ? 0.941 -21.172 -5.355 1 98.38 83 PRO B N 1
ATOM 1542 C CA . PRO B 1 83 ? 0.911 -19.938 -4.562 1 98.38 83 PRO B CA 1
ATOM 1543 C C . PRO B 1 83 ? 2.293 -19.312 -4.391 1 98.38 83 PRO B C 1
ATOM 1545 O O . PRO B 1 83 ? 3.287 -20.031 -4.242 1 98.38 83 PRO B O 1
ATOM 1548 N N . HIS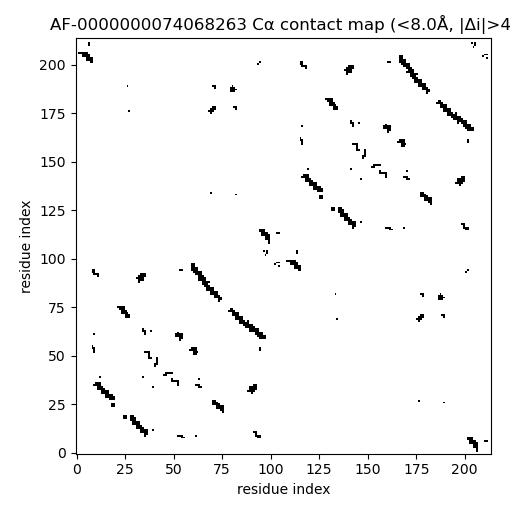 B 1 84 ? 2.299 -18 -4.449 1 98.44 84 HIS B N 1
ATOM 1549 C CA . HIS B 1 84 ? 3.529 -17.25 -4.254 1 98.44 84 HIS B CA 1
ATOM 1550 C C . HIS B 1 84 ? 3.262 -15.938 -3.51 1 98.44 84 HIS B C 1
ATOM 1552 O O . HIS B 1 84 ? 2.24 -15.289 -3.742 1 98.44 84 HIS B O 1
ATOM 1558 N N . THR B 1 85 ? 4.16 -15.648 -2.547 1 98.38 85 THR B N 1
ATOM 1559 C CA . THR B 1 85 ? 3.992 -14.43 -1.761 1 98.38 85 THR B CA 1
ATOM 1560 C C . THR B 1 85 ? 5.195 -13.5 -1.934 1 98.38 85 THR B C 1
ATOM 1562 O O . THR B 1 85 ? 6.34 -13.922 -1.732 1 98.38 85 THR B O 1
ATOM 1565 N N . LEU B 1 86 ? 4.898 -12.266 -2.439 1 98.25 86 LEU B N 1
ATOM 1566 C CA . LEU B 1 86 ? 5.914 -11.219 -2.438 1 98.25 86 LEU B CA 1
ATOM 1567 C C . LEU B 1 86 ? 5.922 -10.477 -1.105 1 98.25 86 LEU B C 1
ATOM 1569 O O . LEU B 1 86 ? 4.867 -10.07 -0.61 1 98.25 86 LEU B O 1
ATOM 1573 N N . ARG B 1 87 ? 7.125 -10.359 -0.573 1 97.94 87 ARG B N 1
ATOM 1574 C CA . ARG B 1 87 ? 7.246 -9.773 0.757 1 97.94 87 ARG B CA 1
ATOM 1575 C C . ARG B 1 87 ? 7.836 -8.367 0.683 1 97.94 87 ARG B C 1
ATOM 1577 O O . ARG B 1 87 ? 8.453 -8 -0.321 1 97.94 87 ARG B O 1
ATOM 1584 N N . ASN B 1 88 ? 7.598 -7.578 1.759 1 97.81 88 ASN B N 1
ATOM 1585 C CA . ASN B 1 88 ? 8.164 -6.242 1.933 1 97.81 88 ASN B CA 1
ATOM 1586 C C . ASN B 1 88 ? 7.848 -5.34 0.743 1 97.81 88 ASN B C 1
ATOM 1588 O O . ASN B 1 88 ? 8.719 -4.625 0.252 1 97.81 88 ASN B O 1
ATOM 1592 N N . VAL B 1 89 ? 6.629 -5.449 0.197 1 98.62 89 VAL B N 1
ATOM 1593 C CA . VAL B 1 89 ? 6.164 -4.609 -0.904 1 98.62 89 VAL B CA 1
ATOM 1594 C C . VAL B 1 89 ? 5.664 -3.273 -0.361 1 98.62 89 VAL B C 1
ATOM 1596 O O . VAL B 1 89 ? 4.883 -3.236 0.59 1 98.62 89 VAL B O 1
ATOM 1599 N N . PRO B 1 90 ? 6.16 -2.094 -0.853 1 98.62 90 PRO B N 1
ATOM 1600 C CA . PRO B 1 90 ? 5.523 -0.831 -0.474 1 98.62 90 PRO B CA 1
ATOM 1601 C C . PRO B 1 90 ? 4.059 -0.76 -0.899 1 98.62 90 PRO B C 1
ATOM 1603 O O . PRO B 1 90 ? 3.76 -0.749 -2.096 1 98.62 90 PRO B O 1
ATOM 1606 N N . ILE B 1 91 ? 3.188 -0.555 0.089 1 98.19 91 ILE B N 1
ATOM 1607 C CA . ILE B 1 91 ? 1.785 -0.739 -0.267 1 98.19 91 ILE B CA 1
ATOM 1608 C C . ILE B 1 91 ? 1 0.532 0.05 1 98.19 91 ILE B C 1
ATOM 1610 O O . ILE B 1 91 ? -0.176 0.647 -0.302 1 98.19 91 ILE B O 1
ATOM 1614 N N . GLY B 1 92 ? 1.693 1.464 0.719 1 97.81 92 GLY B N 1
ATOM 1615 C CA . GLY B 1 92 ? 0.927 2.662 1.026 1 97.81 92 GLY B CA 1
ATOM 1616 C C . GLY B 1 92 ? 1.737 3.719 1.753 1 97.81 92 GLY B C 1
ATOM 1617 O O . GLY B 1 92 ? 2.9 3.492 2.092 1 97.81 92 GLY B O 1
ATOM 1618 N N . CYS B 1 93 ? 1.119 4.832 1.956 1 98.62 93 CYS B N 1
ATOM 1619 C CA . CYS B 1 93 ? 1.599 5.992 2.703 1 98.62 93 CYS B CA 1
ATOM 1620 C C . CYS B 1 93 ? 0.478 6.605 3.533 1 98.62 93 CYS B C 1
ATOM 1622 O O . CYS B 1 93 ? -0.418 7.254 2.99 1 98.62 93 CYS B O 1
ATOM 1624 N N . ASP B 1 94 ? 0.617 6.477 4.836 1 97.94 94 ASP B N 1
ATOM 1625 C CA . ASP B 1 94 ? -0.522 6.848 5.668 1 97.94 94 ASP B CA 1
ATOM 1626 C C . ASP B 1 94 ? -0.177 8.023 6.578 1 97.94 94 ASP B C 1
ATOM 1628 O O . ASP B 1 94 ? 0.927 8.094 7.121 1 97.94 94 ASP B O 1
ATOM 1632 N N . CYS B 1 95 ? -1.138 8.914 6.656 1 98 95 CYS B N 1
ATOM 1633 C CA . CYS B 1 95 ? -1.043 9.938 7.688 1 98 95 CYS B CA 1
ATOM 1634 C C . CYS B 1 95 ? -1.379 9.367 9.062 1 98 95 CYS B C 1
ATOM 1636 O O . CYS B 1 95 ? -2.455 8.797 9.258 1 98 95 CYS B O 1
ATOM 1638 N N . MET B 1 96 ? -0.437 9.531 10.008 1 97.94 96 MET B N 1
ATOM 1639 C CA . MET B 1 96 ? -0.604 8.898 11.312 1 97.94 96 MET B CA 1
ATOM 1640 C C . MET B 1 96 ? -0.212 9.852 12.438 1 97.94 96 MET B C 1
ATOM 1642 O O . MET B 1 96 ? 0.513 10.82 12.211 1 97.94 96 MET B O 1
ATOM 1646 N N . TRP B 1 97 ? -0.778 9.594 13.57 1 96.62 97 TRP B N 1
ATOM 1647 C CA . TRP B 1 97 ? -0.473 10.359 14.773 1 96.62 97 TRP B CA 1
ATOM 1648 C C . TRP B 1 97 ? 0.892 9.977 15.336 1 96.62 97 TRP B C 1
ATOM 1650 O O . TRP B 1 97 ? 1.129 8.812 15.664 1 96.62 97 TRP B O 1
ATOM 1660 N N . PRO B 1 98 ? 1.828 10.938 15.453 1 96.12 98 PRO B N 1
ATOM 1661 C CA . PRO B 1 98 ? 3.139 10.633 16.031 1 96.12 98 PRO B CA 1
ATOM 1662 C C . PRO B 1 98 ? 3.117 10.57 17.547 1 96.12 98 PRO B C 1
ATOM 1664 O O . PRO B 1 98 ? 3.277 11.602 18.219 1 96.12 98 PRO B O 1
ATOM 1667 N N . VAL B 1 99 ? 3.078 9.406 18.094 1 95.5 99 VAL B N 1
ATOM 1668 C CA . VAL B 1 99 ? 2.924 9.195 19.531 1 95.5 99 VAL B CA 1
ATOM 1669 C C . VAL B 1 99 ? 4.156 9.719 20.266 1 95.5 99 VAL B C 1
ATOM 1671 O O . VAL B 1 99 ? 4.051 10.25 21.375 1 95.5 99 VAL B O 1
ATOM 1674 N N . ASP B 1 100 ? 5.305 9.508 19.641 1 93.31 100 ASP B N 1
ATOM 1675 C CA . ASP B 1 100 ? 6.559 9.906 20.266 1 93.31 100 ASP B CA 1
ATOM 1676 C C . ASP B 1 100 ? 6.641 11.422 20.438 1 93.31 100 ASP B C 1
ATOM 1678 O O . ASP B 1 100 ? 7.375 11.914 21.297 1 93.31 100 ASP B O 1
ATOM 1682 N N . ARG B 1 101 ? 5.82 12.141 19.641 1 91 101 ARG B N 1
ATOM 1683 C CA . ARG B 1 101 ? 5.863 13.594 19.688 1 91 101 ARG B CA 1
ATOM 1684 C C . ARG B 1 101 ? 4.785 14.148 20.609 1 91 101 ARG B C 1
ATOM 1686 O O . ARG B 1 101 ? 5.016 15.117 21.344 1 91 101 ARG B O 1
ATOM 1693 N N . TYR B 1 102 ? 3.635 13.547 20.578 1 91.94 102 TYR B N 1
ATOM 1694 C CA . TYR B 1 102 ? 2.498 14.18 21.234 1 91.94 102 TYR B CA 1
ATOM 1695 C C . TYR B 1 102 ? 1.861 13.25 22.266 1 91.94 102 TYR B C 1
ATOM 1697 O O . TYR B 1 102 ? 0.887 13.617 22.922 1 91.94 102 TYR B O 1
ATOM 1705 N N . GLY B 1 103 ? 2.447 12.078 22.5 1 91.56 103 GLY B N 1
ATOM 1706 C CA . GLY B 1 103 ? 1.769 11.094 23.328 1 91.56 103 GLY B CA 1
ATOM 1707 C C . GLY B 1 103 ? 0.604 10.422 22.625 1 91.56 103 GLY B C 1
ATOM 1708 O O . GLY B 1 103 ? 0.408 10.609 21.422 1 91.56 103 GLY B O 1
ATOM 1709 N N . HIS B 1 104 ? -0.163 9.547 23.312 1 89.69 104 HIS B N 1
ATOM 1710 C CA . HIS B 1 104 ? -1.28 8.828 22.719 1 89.69 104 HIS B CA 1
ATOM 1711 C C . HIS B 1 104 ? -2.406 9.781 22.328 1 89.69 104 HIS B C 1
ATOM 1713 O O . HIS B 1 104 ? -2.639 10.781 23.016 1 89.69 104 HIS B O 1
ATOM 1719 N N . GLN B 1 105 ? -3.025 9.375 21.188 1 82.62 105 GLN B N 1
ATOM 1720 C CA . GLN B 1 105 ? -4.16 10.164 20.734 1 82.62 105 GLN B CA 1
ATOM 1721 C C . GLN B 1 105 ? -5.32 10.094 21.719 1 82.62 105 GLN B C 1
ATOM 1723 O O . GLN B 1 105 ? -5.602 9.031 22.281 1 82.62 105 GLN B O 1
ATOM 1728 N N . GLU B 1 106 ? -5.648 11.195 22.25 1 68.06 106 GLU B N 1
ATOM 1729 C CA . GLU B 1 106 ? -6.875 11.219 23.031 1 68.06 106 GLU B CA 1
ATOM 1730 C C . GLU B 1 106 ? -8.109 11.297 22.141 1 68.06 106 GLU B C 1
ATOM 1732 O O . GLU B 1 106 ? -8.312 12.289 21.438 1 68.06 106 GLU B O 1
ATOM 1737 N N . LEU B 1 107 ? -8.398 10.172 21.531 1 55.38 107 LEU B N 1
ATOM 1738 C CA . LEU B 1 107 ? -9.539 10.227 20.625 1 55.38 107 LEU B CA 1
ATOM 1739 C C . LEU B 1 107 ? -10.836 10.43 21.406 1 55.38 107 LEU B C 1
ATOM 1741 O O . LEU B 1 107 ? -10.953 10 22.547 1 55.38 107 LEU B O 1
#

Nearest PDB structures (foldseek):
  5hi4-assembly1_A  TM=6.596E-01  e=1.162E-01  Homo sapiens
  3jvf-assembly1_B  TM=6.062E-01  e=8.373E-02  Homo sapiens
  5hi4-assembly1_A  TM=6.472E-01  e=1.601E-01  Homo sapiens
  3jvf-assembly1_B  TM=6.023E-01  e=1.601E-01  Homo sapiens
  6hgo-assembly1_A  TM=6.532E-01  e=2.480E-01  Homo sapiens

Radius of gyration: 19.94 Å; Cα contacts (8 Å, |Δi|>4): 469; chains: 2; bounding box: 51×57×44 Å

Organism: Necator americanus (NCBI:txid51031)

Solvent-accessible surface area (backbone atoms only — not comparable to full-atom values): 12036 Å² total; per-residue (Å²): 129,85,72,89,42,73,38,77,57,39,68,65,45,77,46,80,43,78,61,54,53,93,60,34,40,38,40,66,47,53,47,70,36,23,32,21,42,44,57,48,34,31,75,72,60,76,38,94,58,82,55,90,45,54,18,76,92,65,70,29,33,43,40,74,35,66,36,75,46,51,26,18,35,24,47,61,93,54,89,56,34,36,72,40,75,46,70,78,37,40,62,27,49,41,62,24,41,43,28,75,80,70,45,76,82,82,122,129,85,73,89,42,73,38,78,59,40,67,66,44,77,45,79,44,77,62,54,54,93,59,35,41,37,41,65,45,54,49,69,36,24,33,21,44,44,58,48,34,30,75,72,59,76,38,93,58,81,55,87,44,55,17,76,91,66,70,28,32,43,42,72,35,66,36,74,46,52,26,19,34,24,46,62,95,54,90,56,35,38,71,40,74,47,68,78,38,41,64,28,50,42,62,25,41,43,29,74,78,70,45,75,82,82,122

Foldseek 3Di:
DPDDDDDAFFAKDKDKAADDDPFKAKVVRIDIAIFGPLVVCVVVVVDVDRDWDAGDVRQWGKDWDFAKDKIWMDTVVDPDIDIDIDGRGGDDIHTDHDCVVPNDDPD/DPDDDDDAFFAKDKDKAAQDDPWKAKVVRIDIFMFGPLVVCVVVVVDVDRDWTAGDVRQWGKDWDFAKDKIWMDTVVDPDIDIDIDGRGGDDIHTDHDCVVPNDDPD

Secondary structure (DSSP, 8-state):
-----EE-SS-EEEEEEE---SSEEEESSEEEEEEEHHHHHHHHTS-SS-PPPEETTTTEEEEEEEEEEEEEEEETT---BEEEEEEEEEEEEEEEEEHHHH-S---/-----EE-SS-EEEEEEE---SSEEEESSEEEEEEEHHHHHHHHTSSSS-PPPEETTTTEEEEEEEEEEEEEEEETT---BEEEEEEEEEEEEEEEEEHHHH-S---